Protein AF-0000000086064314 (afdb_homodimer)

Organism: Haemaphysalis longicornis (NCBI:txid44386)

Solvent-accessible surface area (backbone atoms only — not comparable to full-atom values): 18659 Å² total; per-residue (Å²): 133,81,76,72,73,67,79,71,79,64,43,40,85,80,52,61,45,27,68,66,34,50,49,41,43,41,52,55,49,50,55,49,55,66,76,39,80,56,46,22,45,54,35,47,53,48,38,39,70,77,38,59,80,52,45,63,60,35,78,93,49,39,87,56,57,77,87,51,41,84,76,34,53,64,52,42,31,49,22,33,52,53,40,50,53,52,48,49,47,53,74,26,58,88,37,56,68,47,34,41,41,43,41,42,53,54,50,61,72,40,69,84,40,71,89,67,50,75,66,54,54,54,54,49,46,55,27,47,51,50,50,46,39,71,76,36,53,86,71,48,38,74,65,33,50,49,29,45,52,42,52,49,52,43,50,54,40,43,54,69,69,52,68,77,72,78,114,134,81,76,72,72,67,79,71,80,64,45,39,87,80,53,60,45,27,68,66,33,50,48,42,43,43,54,56,49,49,55,50,56,66,74,41,81,55,46,22,44,54,36,48,52,47,37,39,69,77,38,60,79,51,46,65,59,36,78,93,49,38,84,55,57,80,87,52,41,83,73,34,53,64,51,43,32,49,22,33,53,53,40,51,52,53,47,51,47,52,73,28,58,87,36,57,68,47,35,38,43,44,41,42,54,54,49,61,74,40,69,85,39,71,88,66,50,76,66,55,54,54,55,49,45,54,27,46,51,51,50,46,40,71,76,35,53,87,70,47,37,74,66,34,49,49,30,45,51,44,54,48,51,42,51,54,40,44,52,68,68,51,69,76,73,79,113

Radius of gyration: 21.31 Å; Cα contacts (8 Å, |Δi|>4): 335; chains: 2; bounding box: 68×60×52 Å

pLDDT: mean 84.91, std 17.5, range [20.27, 98.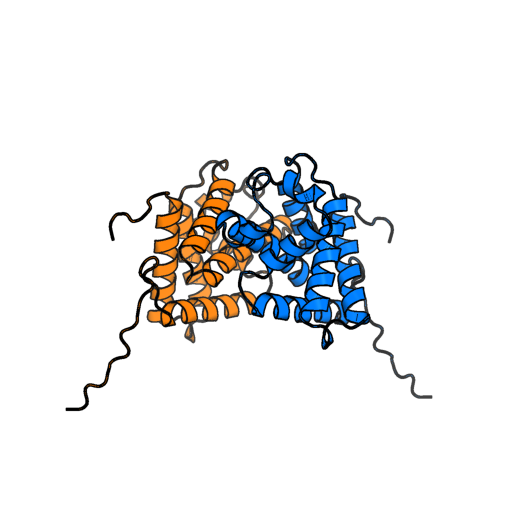12]

Sequence (334 aa):
MGLSLRKKKVSNPVTGLTASDTKLVRDTWRSLCGLHTDYGVLVFQTLFSRHPEFLPMFSRFRDNDVGSLPDDVHFRAHAYAVGNQLTSMVDCADDARLLDALIQKNAKAHTGRPGVAPRHFHDLGSCVIAVLALKFEKMMTPQAVAAWEKLFAVSSFLGNGETQDEFMGLSLRKKKVSNPVTGLTASDTKLVRDTWRSLCGLHTDYGVLVFQTLFSRHPEFLPMFSRFRDNDVGSLPDDVHFRAHAYAVGNQLTSMVDCADDARLLDALIQKNAKAHTGRPGVAPRHFHDLGSCVIAVLALKFEKMMTPQAVAAWEKLFAVSSFLGNGETQDEF

Nearest PDB structures (foldseek):
  1umo-assembly1_A  TM=9.058E-01  e=1.016E-06  Homo sapiens
  2dc3-assembly1_B  TM=8.879E-01  e=8.814E-07  Homo sapiens
  5ziq-assembly3_C  TM=8.721E-01  e=1.519E-05  Ramazzottius varieornatus
  3a5a-assembly1_A  TM=8.278E-01  e=1.063E-04  Tokunagayusurika akamusi
  1y4v-assembly1_D  TM=8.173E-01  e=7.999E-05  Homo sapiens

Foldseek 3Di:
DPPPPPPPQDAQPQLRFGPVLLVLLLVLLVVLPVVDLQSLLQLVLLLCVVPVVVLCLPVVRNPDDNVCLVVDVVSSVVSSVVSVLVVQLSVCVNPLVSNLVSLQVVLVVCVPRPPDDLVSLVSSLVSNLVSSCVVPVPSSDPSNSVSSVSSSVSSSCSNVVNRPPPD/DPPPPPVPQDAQPQLRFGPVLLVLLLVLLVVLPVVDLQSLLQLVLLLCVVPVVVLCLPVVRNPDDNVCLVVDVVSSVVSSVVSVLVVQLSVCVNPLVSNLVSLQVVLVVCVPRPPDDLVSLVSSLVSNLVSSCVVPVPSSDPSNSVSSVSSSVSSSCSNVVNRPPPD

InterPro domains:
  IPR000971 Globin [PF00042] (43-154)
  IPR000971 Globin [PS01033] (16-164)
  IPR009050 Globin-like superfamily [SSF46458] (10-154)
  IPR012292 Globin/Protoglobin [G3DSA:1.10.490.10] (7-158)
  IPR044399 Myoglobin-like, M family globin domain [cd01040] (25-154)

Secondary structure (DSSP, 8-state):
----------B-TTT--BHHHHHHHHHHHHHHHTT-TTHHHHHHHHHHHH-GGGGGG-TTTTTS-GGGGGG-HHHHHHHHHHHHHHHHHHHTTT-HHHHHHHHHHHHHHHTTSTT--HHHHHHHHHHHHHHHHHH-TTT--HHHHHHHHHHHHHHHHHHTT------/----------B-TTT--BHHHHHHHHHHHHHHHTT-TTHHHHHHHHHHHH-GGGGGG-TTTTTS-GGGGGG-HHHHHHHHHHHHHHHHHHHTTT-HHHHHHHHHHHHHHHTTSTT--HHHHHHHHHHHHHHHHHH-TTT--HHHHHHHHHHHHHHHHHHTT------

Structure (mmCIF, N/CA/C/O backbone):
data_AF-0000000086064314-model_v1
#
loop_
_entity.id
_entity.type
_entity.pdbx_description
1 polymer 'Globin domain-containing protein'
#
loop_
_atom_site.group_PDB
_atom_site.id
_atom_site.type_symbol
_atom_site.label_atom_id
_atom_site.label_alt_id
_atom_site.label_comp_id
_atom_site.label_asym_id
_atom_site.label_entity_id
_atom_site.label_seq_id
_atom_site.pdbx_PDB_ins_code
_atom_site.Cartn_x
_atom_site.Cartn_y
_atom_site.Cartn_z
_atom_site.occupancy
_atom_site.B_iso_or_equiv
_atom_site.auth_seq_id
_atom_site.auth_comp_id
_atom_site.auth_asym_id
_atom_site.auth_atom_id
_atom_site.pdbx_PDB_model_num
ATOM 1 N N . MET A 1 1 ? 42 8.836 30.141 1 32.06 1 MET A N 1
ATOM 2 C CA . MET A 1 1 ? 41.156 9.648 29.234 1 32.06 1 MET A CA 1
ATOM 3 C C . MET A 1 1 ? 40.375 8.766 28.281 1 32.06 1 MET A C 1
ATOM 5 O O . MET A 1 1 ? 40.969 8.195 27.344 1 32.06 1 MET A O 1
ATOM 9 N N . GLY A 1 2 ? 39.5 7.891 28.703 1 35.84 2 GLY A N 1
ATOM 10 C CA . GLY A 1 2 ? 38.719 6.891 27.984 1 35.84 2 GLY A CA 1
ATOM 11 C C . GLY A 1 2 ? 37.938 7.465 26.844 1 35.84 2 GLY A C 1
ATOM 12 O O . GLY A 1 2 ? 37.125 8.367 27.031 1 35.84 2 GLY A O 1
ATOM 13 N N . LEU A 1 3 ? 38.562 7.664 25.641 1 36.88 3 LEU A N 1
ATOM 14 C CA . LEU A 1 3 ? 37.906 8.055 24.391 1 36.88 3 LEU A CA 1
ATOM 15 C C . LEU A 1 3 ? 36.594 7.293 24.203 1 36.88 3 LEU A C 1
ATOM 17 O O . LEU A 1 3 ? 36.625 6.094 23.922 1 36.88 3 LEU A O 1
ATOM 21 N N . SER A 1 4 ? 35.656 7.5 25.047 1 38.25 4 SER A N 1
ATOM 22 C CA . SER A 1 4 ? 34.312 6.957 24.797 1 38.25 4 SER A CA 1
ATOM 23 C C . SER A 1 4 ? 33.906 7.125 23.344 1 38.25 4 SER A C 1
ATOM 25 O O . SER A 1 4 ? 33.938 8.242 22.812 1 38.25 4 SER A O 1
ATOM 27 N N . LEU A 1 5 ? 34.438 6.293 22.469 1 38.09 5 LEU A N 1
ATOM 28 C CA . LEU A 1 5 ? 34 6.176 21.078 1 38.09 5 LEU A CA 1
ATOM 29 C C . LEU A 1 5 ? 32.531 6.457 20.938 1 38.09 5 LEU A C 1
ATOM 31 O O . LEU A 1 5 ? 31.688 5.703 21.438 1 38.09 5 LEU A O 1
ATOM 35 N N . ARG A 1 6 ? 32.062 7.574 21.141 1 31.84 6 ARG A N 1
ATOM 36 C CA . ARG A 1 6 ? 30.703 7.934 20.734 1 31.84 6 ARG A CA 1
ATOM 37 C C . ARG A 1 6 ? 30.328 7.254 19.422 1 31.84 6 ARG A C 1
ATOM 39 O O . ARG A 1 6 ? 31.016 7.414 18.422 1 31.84 6 ARG A O 1
ATOM 46 N N . LYS A 1 7 ? 29.906 6.055 19.344 1 39.34 7 LYS A N 1
ATOM 47 C CA . LYS A 1 7 ? 29.281 5.438 18.172 1 39.34 7 LYS A CA 1
ATOM 48 C C . LYS A 1 7 ? 28.641 6.488 17.266 1 39.34 7 LYS A C 1
ATOM 50 O O . LYS A 1 7 ? 27.688 7.168 17.672 1 39.34 7 LYS A O 1
ATOM 55 N N . LYS A 1 8 ? 29.375 7.371 16.656 1 44.88 8 LYS A N 1
ATOM 56 C CA . LYS A 1 8 ? 29 8.367 15.664 1 44.88 8 LYS A CA 1
ATOM 57 C C . LYS A 1 8 ? 27.766 7.93 14.883 1 44.88 8 LYS A C 1
ATOM 59 O O . LYS A 1 8 ? 27.75 6.836 14.312 1 44.88 8 LYS A O 1
ATOM 64 N N . LYS A 1 9 ? 26.531 8.5 15.18 1 58.81 9 LYS A N 1
ATOM 65 C CA . LYS A 1 9 ? 25.25 8.352 14.516 1 58.81 9 LYS A CA 1
ATOM 66 C C . LYS A 1 9 ? 25.391 8.43 13 1 58.81 9 LYS A C 1
ATOM 68 O O . LYS A 1 9 ? 25.625 9.516 12.445 1 58.81 9 LYS A O 1
ATOM 73 N N . VAL A 1 10 ? 25.938 7.395 12.383 1 68.19 10 VAL A N 1
ATOM 74 C CA . VAL A 1 10 ? 26.109 7.367 10.938 1 68.19 10 VAL A CA 1
ATOM 75 C C . VAL A 1 10 ? 24.75 7.52 10.25 1 68.19 10 VAL A C 1
ATOM 77 O O . VAL A 1 10 ? 23.828 6.754 10.516 1 68.19 10 VAL A O 1
ATOM 80 N N . SER A 1 11 ? 24.547 8.781 9.789 1 78.62 11 SER A N 1
ATOM 81 C CA . SER A 1 11 ? 23.328 9.078 9.047 1 78.62 11 SER A CA 1
ATOM 82 C C . SER A 1 11 ? 23.438 8.594 7.602 1 78.62 11 SER A C 1
ATOM 84 O O . SER A 1 11 ? 24.531 8.516 7.043 1 78.62 11 SER A O 1
ATOM 86 N N . ASN A 1 12 ? 22.375 7.988 7.172 1 81.56 12 ASN A N 1
ATOM 87 C CA . ASN A 1 12 ? 22.297 7.688 5.746 1 81.56 12 ASN A CA 1
ATOM 88 C C . ASN A 1 12 ? 22.656 8.906 4.898 1 81.56 12 ASN A C 1
ATOM 90 O O . ASN A 1 12 ? 22.078 9.984 5.082 1 81.56 12 ASN A O 1
ATOM 94 N N . PRO A 1 13 ? 23.594 8.852 4.172 1 77.5 13 PRO A N 1
ATOM 95 C CA . PRO A 1 13 ? 24.094 10.023 3.451 1 77.5 13 PRO A CA 1
ATOM 96 C C . PRO A 1 13 ? 23.047 10.633 2.52 1 77.5 13 PRO A C 1
ATOM 98 O O . PRO A 1 13 ? 23.125 11.82 2.195 1 77.5 13 PRO A O 1
ATOM 101 N N . VAL A 1 14 ? 22.125 9.898 2.131 1 76.75 14 VAL A N 1
ATOM 102 C CA . VAL A 1 14 ? 21.141 10.391 1.174 1 76.75 14 VAL A CA 1
ATOM 103 C C . VAL A 1 14 ? 19.922 10.938 1.919 1 76.75 14 VAL A C 1
ATOM 105 O O . VAL A 1 14 ? 19.516 12.078 1.686 1 76.75 14 VAL A O 1
ATOM 108 N N . THR A 1 15 ? 19.438 10.25 2.922 1 81 15 THR A N 1
ATOM 109 C CA . THR A 1 15 ? 18.203 10.656 3.576 1 81 15 THR A CA 1
ATOM 110 C C . THR A 1 15 ? 18.484 11.492 4.816 1 81 15 THR A C 1
ATOM 112 O O . THR A 1 15 ? 17.609 12.203 5.312 1 81 15 THR A O 1
ATOM 115 N N . GLY A 1 16 ? 19.688 11.367 5.309 1 85.75 16 GLY A N 1
ATOM 116 C CA . GLY A 1 16 ? 20.047 12.047 6.547 1 85.75 16 GLY A CA 1
ATOM 117 C C . GLY A 1 16 ? 19.453 11.383 7.773 1 85.75 16 GLY A C 1
ATOM 118 O O . GLY A 1 16 ? 19.688 11.828 8.898 1 85.75 16 GLY A O 1
ATOM 119 N N . LEU A 1 17 ? 18.719 10.312 7.578 1 92.44 17 LEU A N 1
ATOM 120 C CA . LEU A 1 17 ? 18.125 9.586 8.695 1 92.44 17 LEU A CA 1
ATOM 121 C C . LEU A 1 17 ? 19.141 8.625 9.312 1 92.44 17 LEU A C 1
ATOM 123 O O . LEU A 1 17 ? 19.875 7.949 8.594 1 92.44 17 LEU A O 1
ATOM 127 N N . THR A 1 18 ? 19.188 8.641 10.656 1 93.94 18 THR A N 1
ATOM 128 C CA . THR A 1 18 ? 19.984 7.66 11.375 1 93.94 18 THR A CA 1
ATOM 129 C C . THR A 1 18 ? 19.188 6.375 11.602 1 93.94 18 THR A C 1
ATOM 131 O O . THR A 1 18 ? 17.984 6.344 11.375 1 93.94 18 THR A O 1
ATOM 134 N N . ALA A 1 19 ? 19.938 5.355 11.977 1 94.31 19 ALA A N 1
ATOM 135 C CA . ALA A 1 19 ? 19.266 4.113 12.344 1 94.31 19 ALA A CA 1
ATOM 136 C C . ALA A 1 19 ? 18.25 4.348 13.453 1 94.31 19 ALA A C 1
ATOM 138 O O . ALA A 1 19 ? 17.172 3.736 13.461 1 94.31 19 ALA A O 1
ATOM 139 N N . SER A 1 20 ? 18.641 5.18 14.352 1 95.75 20 SER A N 1
ATOM 140 C CA . SER A 1 20 ? 17.734 5.523 15.445 1 95.75 20 SER A CA 1
ATOM 141 C C . SER A 1 20 ? 16.5 6.254 14.93 1 95.75 20 SER A C 1
ATOM 143 O O . SER A 1 20 ? 15.375 5.984 15.375 1 95.75 20 SER A O 1
ATOM 145 N N . ASP A 1 21 ? 16.656 7.207 14 1 96.44 21 ASP A N 1
ATOM 146 C CA . ASP A 1 21 ? 15.531 7.898 13.375 1 96.44 21 ASP A CA 1
ATOM 147 C C . ASP A 1 21 ? 14.562 6.902 12.742 1 96.44 21 ASP A C 1
ATOM 149 O O . ASP A 1 21 ? 13.352 6.969 12.992 1 96.44 21 ASP A O 1
ATOM 153 N N . THR A 1 22 ? 15.164 6.023 12.008 1 96.06 22 THR A N 1
ATOM 154 C CA . THR A 1 22 ? 14.359 5.043 11.281 1 96.06 22 THR A CA 1
ATOM 155 C C . THR A 1 22 ? 13.594 4.152 12.258 1 96.06 22 THR A C 1
ATOM 157 O O . THR A 1 22 ? 12.422 3.844 12.023 1 96.06 22 THR A O 1
ATOM 160 N N . LYS A 1 23 ? 14.211 3.777 13.258 1 97 23 LYS A N 1
ATOM 161 C CA . LYS A 1 23 ? 13.547 2.955 14.266 1 97 23 LYS A CA 1
ATOM 162 C C . LYS A 1 23 ? 12.375 3.699 14.898 1 97 23 LYS A C 1
ATOM 164 O O . LYS A 1 23 ? 11.305 3.119 15.109 1 97 23 LYS A O 1
ATOM 169 N N . LEU A 1 24 ? 12.562 4.953 15.258 1 97.69 24 LEU A N 1
ATOM 170 C CA . LEU A 1 24 ? 11.516 5.758 15.875 1 97.69 24 LEU A CA 1
ATOM 171 C C . LEU A 1 24 ? 10.32 5.898 14.945 1 97.69 24 LEU A C 1
ATOM 173 O O . LEU A 1 24 ? 9.172 5.742 15.375 1 97.69 24 LEU A O 1
ATOM 177 N N . VAL A 1 25 ? 10.57 6.176 13.688 1 97.88 25 VAL A N 1
ATOM 178 C CA . VAL A 1 25 ? 9.516 6.34 12.695 1 97.88 25 VAL A CA 1
ATOM 179 C C . VAL A 1 25 ? 8.758 5.023 12.523 1 97.88 25 VAL A C 1
ATOM 181 O O . VAL A 1 25 ? 7.527 5 12.539 1 97.88 25 VAL A O 1
ATOM 184 N N . ARG A 1 26 ? 9.477 3.916 12.461 1 96.75 26 ARG A N 1
ATOM 185 C CA . ARG A 1 26 ? 8.867 2.607 12.25 1 96.75 26 ARG A CA 1
ATOM 186 C C . ARG A 1 26 ? 8.039 2.191 13.461 1 96.75 26 ARG A C 1
ATOM 188 O O . ARG A 1 26 ? 6.906 1.72 13.32 1 96.75 26 ARG A O 1
ATOM 195 N N . ASP A 1 27 ? 8.562 2.416 14.633 1 97.12 27 ASP A N 1
ATOM 196 C CA . ASP A 1 27 ? 7.863 2.014 15.852 1 97.12 27 ASP A CA 1
ATOM 197 C C . ASP A 1 27 ? 6.574 2.812 16.031 1 97.12 27 ASP A C 1
ATOM 199 O O . ASP A 1 27 ? 5.527 2.246 16.359 1 97.12 27 ASP A O 1
ATOM 203 N N . THR A 1 28 ? 6.648 4.078 15.812 1 97.69 28 THR A N 1
ATOM 204 C CA . THR A 1 28 ? 5.477 4.922 16.016 1 97.69 28 THR A CA 1
ATOM 205 C C . THR A 1 28 ? 4.422 4.656 14.938 1 97.69 28 THR A C 1
ATOM 207 O O . THR A 1 28 ? 3.229 4.594 15.234 1 97.69 28 THR A O 1
ATOM 210 N N . TRP A 1 29 ? 4.867 4.418 13.719 1 97.06 29 TRP A N 1
ATOM 211 C CA . TRP A 1 29 ? 3.93 4.133 12.633 1 97.06 29 TRP A CA 1
ATOM 212 C C . TRP A 1 29 ? 3.238 2.793 12.852 1 97.06 29 TRP A C 1
ATOM 214 O O . TRP A 1 29 ? 2.02 2.684 12.695 1 97.06 29 TRP A O 1
ATOM 224 N N . ARG A 1 30 ? 4.023 1.819 13.234 1 94.25 30 ARG A N 1
ATOM 225 C CA . ARG A 1 30 ? 3.467 0.494 13.477 1 94.25 30 ARG A CA 1
ATOM 226 C C . ARG A 1 30 ? 2.43 0.534 14.594 1 94.25 30 ARG A C 1
ATOM 228 O O . ARG A 1 30 ? 1.426 -0.179 14.547 1 94.25 30 ARG A O 1
ATOM 235 N N . SER A 1 31 ? 2.689 1.304 15.586 1 95.62 31 SER A N 1
ATOM 236 C CA . SER A 1 31 ? 1.729 1.453 16.672 1 95.62 31 SER A CA 1
ATOM 237 C C . SER A 1 31 ? 0.408 2.025 16.172 1 95.62 31 SER A C 1
ATOM 239 O O . SER A 1 31 ? -0.665 1.556 16.562 1 95.62 31 SER A O 1
ATOM 241 N N . LEU A 1 32 ? 0.509 3.012 15.297 1 95.56 32 LEU A N 1
ATOM 242 C CA . LEU A 1 32 ? -0.702 3.596 14.727 1 95.56 32 LEU A CA 1
ATOM 243 C C . LEU A 1 32 ? -1.438 2.582 13.859 1 95.56 32 LEU A C 1
ATOM 245 O O . LEU A 1 32 ? -2.66 2.441 13.961 1 95.56 32 LEU A O 1
ATOM 249 N N . CYS A 1 33 ? -0.724 1.812 13.031 1 91.56 33 CYS A N 1
ATOM 250 C CA . CYS A 1 33 ? -1.318 0.816 12.148 1 91.56 33 CYS A CA 1
ATOM 251 C C . CYS A 1 33 ? -1.972 -0.303 12.953 1 91.56 33 CYS A C 1
ATOM 253 O O . CYS A 1 33 ? -2.916 -0.941 12.484 1 91.56 33 CYS A O 1
ATOM 255 N N . GLY A 1 34 ? -1.438 -0.516 14.125 1 87.69 34 GLY A N 1
ATOM 256 C CA . GLY A 1 34 ? -1.959 -1.57 14.977 1 87.69 34 GLY A CA 1
ATOM 257 C C . GLY A 1 34 ? -3.332 -1.257 15.539 1 87.69 34 GLY A C 1
ATOM 258 O O . GLY A 1 34 ? -4.027 -2.15 16.031 1 87.69 34 GLY A O 1
ATOM 259 N N . LEU A 1 35 ? -3.803 -0.027 15.586 1 80.81 35 LEU A N 1
ATOM 260 C CA . LEU A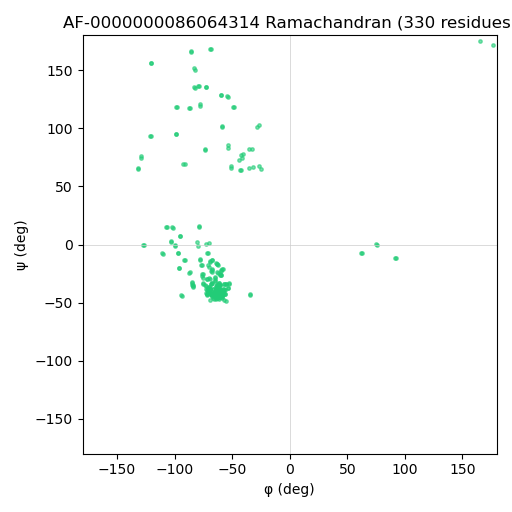 1 35 ? -5.102 0.356 16.141 1 80.81 35 LEU A CA 1
ATOM 261 C C . LEU A 1 35 ? -6.234 -0.162 15.25 1 80.81 35 LEU A C 1
ATOM 263 O O . LEU A 1 35 ? -7.297 -0.535 15.758 1 80.81 35 LEU A O 1
ATOM 267 N N . HIS A 1 36 ? -6.133 -0.154 13.891 1 75.12 36 HIS A N 1
ATOM 268 C CA . HIS A 1 36 ? -7.105 -0.692 12.945 1 75.12 36 HIS A CA 1
ATOM 269 C C . HIS A 1 36 ? -6.832 -0.195 11.531 1 75.12 36 HIS A C 1
ATOM 271 O O . HIS A 1 36 ? -5.988 0.68 11.328 1 75.12 36 HIS A O 1
ATOM 277 N N . THR A 1 37 ? -7.613 -0.735 10.664 1 79.06 37 THR A N 1
ATOM 278 C CA . THR A 1 37 ? -7.469 -0.403 9.258 1 79.06 37 THR A CA 1
ATOM 279 C C . THR A 1 37 ? -7.969 1.012 8.977 1 79.06 37 THR A C 1
ATOM 281 O O . THR A 1 37 ? -7.73 1.562 7.902 1 79.06 37 THR A O 1
ATOM 284 N N . ASP A 1 38 ? -8.43 1.69 10.07 1 86.94 38 ASP A N 1
ATOM 285 C CA . ASP A 1 38 ? -9 3.012 9.836 1 86.94 38 ASP A CA 1
ATOM 286 C C . ASP A 1 38 ? -8.008 4.113 10.195 1 86.94 38 ASP A C 1
ATOM 288 O O . ASP A 1 38 ? -8.383 5.281 10.312 1 86.94 38 ASP A O 1
ATOM 292 N N . TYR A 1 39 ? -6.723 3.734 10.367 1 91.69 39 TYR A N 1
ATOM 293 C CA . TYR A 1 39 ? -5.723 4.742 10.695 1 91.69 39 TYR A CA 1
ATOM 294 C C . TYR A 1 39 ? -5.609 5.781 9.586 1 91.69 39 TYR A C 1
ATOM 296 O O . TYR A 1 39 ? -5.359 6.961 9.852 1 91.69 39 TYR A O 1
ATOM 304 N N . GLY A 1 40 ? -5.801 5.387 8.344 1 94.06 40 GLY A N 1
ATOM 305 C CA . GLY A 1 40 ? -5.82 6.328 7.234 1 94.06 40 GLY A CA 1
ATOM 306 C C . GLY A 1 40 ? -6.945 7.344 7.332 1 94.06 40 GLY A C 1
ATOM 307 O O . GLY A 1 40 ? -6.762 8.516 6.996 1 94.06 40 GLY A O 1
ATOM 308 N N . VAL A 1 41 ? -8.07 6.871 7.848 1 94.44 41 VAL A N 1
ATOM 309 C CA . VAL A 1 41 ? -9.234 7.734 8.023 1 94.44 41 VAL A CA 1
ATOM 310 C C . VAL A 1 41 ? -8.906 8.836 9.031 1 94.44 41 VAL A C 1
ATOM 312 O O . VAL A 1 41 ? -9.242 10 8.82 1 94.44 41 VAL A O 1
ATOM 315 N N . LEU A 1 42 ? -8.219 8.477 10.086 1 94.31 42 LEU A N 1
ATOM 316 C CA . LEU A 1 42 ? -7.832 9.445 11.102 1 94.31 42 LEU A CA 1
ATOM 317 C C . LEU A 1 42 ? -6.934 10.523 10.508 1 94.31 42 LEU A C 1
ATOM 319 O O . LEU A 1 42 ? -7.094 11.711 10.805 1 94.31 42 LEU A O 1
ATOM 323 N N . VAL A 1 43 ? -6.02 10.133 9.68 1 95.88 43 VAL A N 1
ATOM 324 C CA . VAL A 1 43 ? -5.102 11.07 9.039 1 95.88 43 VAL A CA 1
ATOM 325 C C . VAL A 1 43 ? -5.887 12.031 8.148 1 95.88 43 VAL A C 1
ATOM 327 O O . VAL A 1 43 ? -5.695 13.25 8.219 1 95.88 43 VAL A O 1
ATOM 330 N N . PHE A 1 44 ? -6.816 11.516 7.41 1 95.5 44 PHE A N 1
ATOM 331 C CA . PHE A 1 44 ? -7.574 12.359 6.492 1 95.5 44 PHE A CA 1
ATOM 332 C C . PHE A 1 44 ? -8.531 13.266 7.254 1 95.5 44 PHE A C 1
ATOM 334 O O . PHE A 1 44 ? -8.766 14.406 6.855 1 95.5 44 PHE A O 1
ATOM 341 N N . GLN A 1 45 ? -9.109 12.703 8.281 1 94.69 45 GLN A N 1
ATOM 342 C CA . GLN A 1 45 ? -9.969 13.555 9.094 1 94.69 45 GLN A CA 1
ATOM 343 C C . GLN A 1 45 ? -9.188 14.742 9.656 1 94.69 45 GLN A C 1
ATOM 345 O O . GLN A 1 45 ? -9.68 15.867 9.664 1 94.69 45 GLN A O 1
ATOM 350 N N . THR A 1 46 ? -8.008 14.523 10.156 1 95.88 46 THR A N 1
ATOM 351 C CA . THR A 1 46 ? -7.145 15.594 10.641 1 95.88 46 THR A CA 1
ATOM 352 C C . THR A 1 46 ? -6.781 16.547 9.508 1 95.88 46 THR A C 1
ATOM 354 O O . THR A 1 46 ? -6.812 17.766 9.688 1 95.88 46 THR A O 1
ATOM 357 N N . LEU A 1 47 ? -6.512 16.016 8.289 1 95.94 47 LEU A N 1
ATOM 358 C CA . LEU A 1 47 ? -6.156 16.828 7.129 1 95.94 47 LEU A CA 1
ATOM 359 C C . LEU A 1 47 ? -7.301 17.766 6.746 1 95.94 47 LEU A C 1
ATOM 361 O O . LEU A 1 47 ? -7.094 18.969 6.586 1 95.94 47 LEU A O 1
ATOM 365 N N . PHE A 1 48 ? -8.523 17.25 6.719 1 95.56 48 PHE A N 1
ATOM 366 C CA . PHE A 1 48 ? -9.664 18.031 6.273 1 95.56 48 PHE A CA 1
ATOM 367 C C . PHE A 1 48 ? -10.086 19.031 7.355 1 95.56 48 PHE A C 1
ATOM 369 O O . PHE A 1 48 ? -10.648 20.078 7.051 1 95.56 48 PHE A O 1
ATOM 376 N N . SER A 1 49 ? -9.828 18.672 8.578 1 95 49 SER A N 1
ATOM 377 C CA . SER A 1 49 ? -10.109 19.609 9.664 1 95 49 SER A CA 1
ATOM 378 C C . SER A 1 49 ? -9.141 20.797 9.641 1 95 49 SER A C 1
ATOM 380 O O . SER A 1 49 ? -9.562 21.938 9.789 1 95 49 SER A O 1
ATOM 382 N N . ARG A 1 50 ? -7.914 20.578 9.406 1 95.19 50 ARG A N 1
ATOM 383 C CA . ARG A 1 50 ? -6.883 21.609 9.422 1 95.19 50 ARG A CA 1
ATOM 384 C C . ARG A 1 50 ? -6.824 22.344 8.086 1 95.19 50 ARG A C 1
ATOM 386 O O . ARG A 1 50 ? -6.48 23.531 8.039 1 95.19 50 ARG A O 1
ATOM 393 N N . HIS A 1 51 ? -7.078 21.594 7.035 1 94.25 51 HIS A N 1
ATOM 394 C CA . HIS A 1 51 ? -7 22.109 5.676 1 94.25 51 HIS A CA 1
ATOM 395 C C . HIS A 1 51 ? -8.266 21.797 4.891 1 94.25 51 HIS A C 1
ATOM 397 O O . HIS A 1 51 ? -8.242 20.984 3.959 1 94.25 51 HIS A O 1
ATOM 403 N N . PRO A 1 52 ? -9.367 22.531 5.195 1 93.88 52 PRO A N 1
ATOM 404 C CA . PRO A 1 52 ? -10.656 22.219 4.562 1 93.88 52 PRO A CA 1
ATOM 405 C C . PRO A 1 52 ? -10.617 22.406 3.045 1 93.88 52 PRO A C 1
ATOM 407 O O . PRO A 1 52 ? -11.469 21.859 2.336 1 93.88 52 PRO A O 1
ATOM 410 N N . GLU A 1 53 ? -9.602 23.125 2.531 1 91.31 53 GLU A N 1
ATOM 411 C CA . GLU A 1 53 ? -9.477 23.375 1.096 1 91.31 53 GLU A CA 1
ATOM 412 C C . GLU A 1 53 ? -9.078 22.094 0.352 1 91.31 53 GLU A C 1
ATOM 414 O O . GLU A 1 53 ? -9.164 22.031 -0.877 1 91.31 53 GLU A O 1
ATOM 419 N N . PHE A 1 54 ? -8.742 20.969 1.095 1 91.44 54 PHE A N 1
ATOM 420 C CA . PHE A 1 54 ? -8.289 19.734 0.456 1 91.44 54 PHE A CA 1
ATOM 421 C C . PHE A 1 54 ? -9.469 18.891 0.003 1 91.44 54 PHE A C 1
ATOM 423 O O . PHE A 1 54 ? -9.398 18.219 -1.031 1 91.44 54 PHE A O 1
ATOM 430 N N . LEU A 1 55 ? -10.531 18.891 0.757 1 91.44 55 LEU A N 1
ATOM 431 C CA . LEU A 1 55 ? -11.633 17.984 0.475 1 91.44 55 LEU A CA 1
ATOM 432 C C . LEU A 1 55 ? -12.172 18.203 -0.935 1 91.44 55 LEU A C 1
ATOM 434 O O . LEU A 1 55 ? -12.383 17.234 -1.679 1 91.44 55 LEU A O 1
ATOM 438 N N . PRO A 1 56 ? -12.312 19.453 -1.446 1 90.12 56 PRO A N 1
ATOM 439 C CA . PRO A 1 56 ? -12.828 19.688 -2.797 1 90.12 56 PRO A CA 1
ATOM 440 C C . PRO A 1 56 ? -11.922 19.109 -3.881 1 90.12 56 PRO A C 1
ATOM 442 O O . PRO A 1 56 ? -12.359 18.922 -5.023 1 90.12 56 PRO A O 1
ATOM 445 N N . MET A 1 57 ? -10.664 18.797 -3.525 1 87.69 57 MET A N 1
ATOM 446 C CA . MET A 1 57 ? -9.727 18.25 -4.504 1 87.69 57 MET A CA 1
ATOM 447 C C . MET A 1 57 ? -10 16.766 -4.762 1 87.69 57 MET A C 1
ATOM 449 O O . MET A 1 57 ? -9.5 16.203 -5.73 1 87.69 57 MET A O 1
ATOM 453 N N . PHE A 1 58 ? -10.828 16.203 -3.889 1 89.88 58 PHE A N 1
ATOM 454 C CA . PHE A 1 58 ? -11.188 14.797 -4.043 1 89.88 58 PHE A CA 1
ATOM 455 C C . PHE A 1 58 ? -12.547 14.656 -4.715 1 89.88 58 PHE A C 1
ATOM 457 O O . PHE A 1 58 ? -13.578 14.625 -4.043 1 89.88 58 PHE A O 1
ATOM 464 N N . SER A 1 59 ? -12.508 14.477 -5.988 1 87.06 59 SER A N 1
ATOM 465 C CA . SER A 1 59 ? -13.711 14.547 -6.805 1 87.06 59 SER A CA 1
ATOM 466 C C . SER A 1 59 ? -14.781 13.578 -6.297 1 87.06 59 SER A C 1
ATOM 468 O O . SER A 1 59 ? -15.969 13.898 -6.32 1 87.06 59 SER A O 1
ATOM 470 N N . ARG A 1 60 ? -14.375 12.453 -5.781 1 87.56 60 ARG A N 1
ATOM 471 C CA . ARG A 1 60 ? -15.328 11.43 -5.359 1 87.56 60 ARG A CA 1
ATOM 472 C C . ARG A 1 60 ? -15.977 11.805 -4.031 1 87.56 60 ARG A C 1
ATOM 474 O O . ARG A 1 60 ? -17.047 11.297 -3.695 1 87.56 60 ARG A O 1
ATOM 481 N N . PHE A 1 61 ? -15.312 12.734 -3.383 1 90.56 61 PHE A N 1
ATOM 482 C CA . PHE A 1 61 ? -15.758 12.93 -2.01 1 90.56 61 PHE A CA 1
ATOM 483 C C . PHE A 1 61 ? -16.078 14.398 -1.748 1 90.56 61 PHE A C 1
ATOM 485 O O . PHE A 1 61 ? -16.562 14.75 -0.673 1 90.56 61 PHE A O 1
ATOM 492 N N . ARG A 1 62 ? -15.93 15.25 -2.686 1 89.12 62 ARG A N 1
ATOM 493 C CA . ARG A 1 62 ? -15.953 16.703 -2.51 1 89.12 62 ARG A CA 1
ATOM 494 C C . ARG A 1 62 ? -17.312 17.172 -1.993 1 89.12 62 ARG A C 1
ATOM 496 O O . ARG A 1 62 ? -17.406 18.188 -1.308 1 89.12 62 ARG A O 1
ATOM 503 N N . ASP A 1 63 ? -18.344 16.422 -2.236 1 90.5 63 ASP A N 1
ATOM 504 C CA . ASP A 1 63 ? -19.688 16.875 -1.882 1 90.5 63 ASP A CA 1
ATOM 505 C C . ASP A 1 63 ? -20.141 16.25 -0.569 1 90.5 63 ASP A C 1
ATOM 507 O O . ASP A 1 63 ? -21.25 16.516 -0.105 1 90.5 63 ASP A O 1
ATOM 511 N N . ASN A 1 64 ? -19.344 15.445 -0.011 1 89.56 64 ASN A N 1
ATOM 512 C CA . ASN A 1 64 ? -19.656 14.797 1.257 1 89.56 64 ASN A CA 1
ATOM 513 C C . ASN A 1 64 ? -19.344 15.703 2.443 1 89.56 64 ASN A C 1
ATOM 515 O O . ASN A 1 64 ? -18.484 16.578 2.355 1 89.56 64 ASN A O 1
ATOM 519 N N . ASP A 1 65 ? -20.125 15.5 3.529 1 91.38 65 ASP A N 1
ATOM 520 C CA . ASP A 1 65 ? -19.734 16.078 4.812 1 91.38 65 ASP A CA 1
ATOM 521 C C . ASP A 1 65 ? -18.531 15.328 5.406 1 91.38 65 ASP A C 1
ATOM 523 O O . ASP A 1 65 ? -18.484 14.102 5.379 1 91.38 65 ASP A O 1
ATOM 527 N N . VAL A 1 66 ? -17.594 16.109 5.895 1 89.88 66 VAL A N 1
ATOM 528 C CA . VAL A 1 66 ? -16.391 15.516 6.469 1 89.88 66 VAL A CA 1
ATOM 529 C C . VAL A 1 66 ? -16.766 14.492 7.535 1 89.88 66 VAL A C 1
ATOM 531 O O . VAL A 1 66 ? -16.156 13.422 7.625 1 89.88 66 VAL A O 1
ATOM 534 N N . GLY A 1 67 ? -17.781 14.742 8.305 1 92.19 67 GLY A N 1
ATOM 535 C CA . GLY A 1 67 ? -18.203 13.883 9.391 1 92.19 67 GLY A CA 1
ATOM 536 C C . GLY A 1 67 ? -18.75 12.539 8.922 1 92.19 67 GLY A C 1
ATOM 537 O O . GLY A 1 67 ? -18.75 11.57 9.68 1 92.19 67 GLY A O 1
ATOM 538 N N . SER A 1 68 ? -19.172 12.453 7.688 1 93.69 68 SER A N 1
ATOM 539 C CA . SER A 1 68 ? -19.781 11.234 7.168 1 93.69 68 SER A CA 1
ATOM 540 C C . SER A 1 68 ? -18.766 10.391 6.406 1 93.69 68 SER A C 1
ATOM 542 O O . SER A 1 68 ? -19.047 9.242 6.059 1 93.69 68 SER A O 1
ATOM 544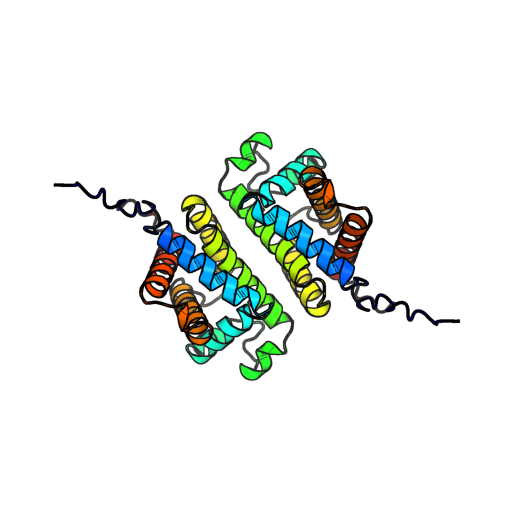 N N . LEU A 1 69 ? -17.609 10.914 6.215 1 93.25 69 LEU A N 1
ATOM 545 C CA . LEU A 1 69 ? -16.609 10.281 5.355 1 93.25 69 LEU A CA 1
ATOM 546 C C . LEU A 1 69 ? -16.234 8.906 5.883 1 93.25 69 LEU A C 1
ATOM 548 O O . LEU A 1 69 ? -16.125 7.949 5.113 1 93.25 69 LEU A O 1
ATOM 552 N N . PRO A 1 70 ? -16.203 8.734 7.219 1 93 70 PRO A N 1
ATOM 553 C CA . PRO A 1 70 ? -15.828 7.414 7.723 1 93 70 PRO A CA 1
ATOM 554 C C . PRO A 1 70 ? -16.875 6.348 7.406 1 93 70 PRO A C 1
ATOM 556 O O . PRO A 1 70 ? -16.594 5.148 7.496 1 93 70 PRO A O 1
ATOM 559 N N . ASP A 1 71 ? -18.031 6.754 6.996 1 93.44 71 ASP A N 1
ATOM 560 C CA . ASP A 1 71 ? -19.109 5.809 6.688 1 93.44 71 ASP A CA 1
ATOM 561 C C . ASP A 1 71 ? -19.078 5.422 5.211 1 93.44 71 ASP A C 1
ATOM 563 O O . ASP A 1 71 ? -19.781 4.488 4.797 1 93.44 71 ASP A O 1
ATOM 567 N N . ASP A 1 72 ? -18.359 6.125 4.453 1 93.5 72 ASP A N 1
ATOM 568 C CA . ASP A 1 72 ? -18.219 5.852 3.025 1 93.5 72 ASP A CA 1
ATOM 569 C C . ASP A 1 72 ? -17.109 4.844 2.762 1 93.5 72 ASP A C 1
ATOM 571 O O . ASP A 1 72 ? -15.938 5.129 3.01 1 93.5 72 ASP A O 1
ATOM 575 N N . VAL A 1 73 ? -17.469 3.705 2.209 1 93.38 73 VAL A N 1
ATOM 576 C CA . VAL A 1 73 ? -16.516 2.605 2.047 1 93.38 73 VAL A CA 1
ATOM 577 C C . VAL A 1 73 ? -15.445 2.99 1.025 1 93.38 73 VAL A C 1
ATOM 579 O O . VAL A 1 73 ? -14.297 2.568 1.138 1 93.38 73 VAL A O 1
ATOM 582 N N . HIS A 1 74 ? -15.812 3.773 0.043 1 92.5 74 HIS A N 1
ATOM 583 C CA . HIS A 1 74 ? -14.836 4.199 -0.952 1 92.5 74 HIS A CA 1
ATOM 584 C C . HIS A 1 74 ? -13.828 5.176 -0.353 1 92.5 74 HIS A C 1
ATOM 586 O O . HIS A 1 74 ? -12.648 5.145 -0.703 1 92.5 74 HIS A O 1
ATOM 592 N N . PHE A 1 75 ? -14.305 6.027 0.543 1 94.19 75 PHE A N 1
ATOM 593 C CA . PHE A 1 75 ? -13.383 6.898 1.267 1 94.19 75 PHE A CA 1
ATOM 594 C C . PHE A 1 75 ? -12.453 6.082 2.156 1 94.19 75 PHE A C 1
ATOM 596 O O . PHE A 1 75 ? -11.242 6.32 2.18 1 94.19 75 PHE A O 1
ATOM 603 N N . ARG A 1 76 ? -13 5.094 2.826 1 94.38 76 ARG A N 1
ATOM 604 C CA . ARG A 1 76 ? -12.188 4.238 3.684 1 94.38 76 ARG A CA 1
ATOM 605 C C . ARG A 1 76 ? -11.117 3.506 2.875 1 94.38 76 ARG A C 1
ATOM 607 O O . ARG A 1 76 ? -9.977 3.381 3.316 1 94.38 76 ARG A O 1
ATOM 614 N N . ALA A 1 77 ? -11.516 3.031 1.693 1 93.31 77 ALA A N 1
ATOM 615 C CA . ALA A 1 77 ? -10.562 2.346 0.823 1 93.31 77 ALA A CA 1
ATOM 616 C C . ALA A 1 77 ? -9.438 3.285 0.394 1 93.31 77 ALA A C 1
ATOM 618 O O . ALA A 1 77 ? -8.273 2.895 0.379 1 93.31 77 ALA A O 1
ATOM 619 N N . HIS A 1 78 ? -9.805 4.527 0.043 1 93.12 78 HIS A N 1
ATOM 620 C CA . HIS A 1 78 ? -8.797 5.504 -0.344 1 93.12 78 HIS A CA 1
ATOM 621 C C . HIS A 1 78 ? -7.879 5.844 0.828 1 93.12 78 HIS A C 1
ATOM 623 O O . HIS A 1 78 ? -6.66 5.918 0.667 1 93.12 78 HIS A O 1
ATOM 629 N N . ALA A 1 79 ? -8.469 6.039 1.979 1 94.62 79 ALA A N 1
ATOM 630 C CA . ALA A 1 79 ? -7.688 6.34 3.176 1 94.62 79 ALA A CA 1
ATOM 631 C C . ALA A 1 79 ? -6.715 5.207 3.496 1 94.62 79 ALA A C 1
ATOM 633 O O . ALA A 1 79 ? -5.559 5.453 3.838 1 94.62 79 ALA A O 1
ATOM 634 N N . TYR A 1 80 ? -7.152 4.016 3.33 1 94.19 80 TYR A N 1
ATOM 635 C CA . TYR A 1 80 ? -6.289 2.861 3.562 1 94.19 80 TYR A CA 1
ATOM 636 C C . TYR A 1 80 ? -5.156 2.814 2.545 1 94.19 80 TYR A C 1
ATOM 638 O O . TYR A 1 80 ? -4.008 2.533 2.898 1 94.19 80 TYR A O 1
ATOM 646 N N . ALA A 1 81 ? -5.465 3.098 1.287 1 92.69 81 ALA A N 1
ATOM 647 C CA . ALA A 1 81 ? -4.445 3.098 0.239 1 92.69 81 ALA A CA 1
ATOM 648 C C . ALA A 1 81 ? -3.371 4.145 0.521 1 92.69 81 ALA A C 1
ATOM 650 O O . ALA A 1 81 ? -2.18 3.881 0.341 1 92.69 81 ALA A O 1
ATOM 651 N N . VAL A 1 82 ? -3.787 5.316 0.922 1 92.88 82 VAL A N 1
ATOM 652 C CA . VAL A 1 82 ? -2.826 6.355 1.281 1 92.88 82 VAL A CA 1
ATOM 653 C C . VAL A 1 82 ? -2.006 5.906 2.488 1 92.88 82 VAL A C 1
ATOM 655 O O . VAL A 1 82 ? -0.791 6.117 2.533 1 92.88 82 VAL A O 1
ATOM 658 N N . GLY A 1 83 ? -2.666 5.27 3.461 1 94.5 83 GLY A N 1
ATOM 659 C CA . GLY A 1 83 ? -1.951 4.68 4.582 1 94.5 83 GLY A CA 1
ATOM 660 C C . GLY A 1 83 ? -0.886 3.688 4.16 1 94.5 83 GLY A C 1
ATOM 661 O O . GLY A 1 83 ? 0.21 3.666 4.723 1 94.5 83 GLY A O 1
ATOM 662 N N . ASN A 1 84 ? -1.205 2.883 3.229 1 93.62 84 ASN A N 1
ATOM 663 C CA . ASN A 1 84 ? -0.243 1.915 2.709 1 93.62 84 ASN A CA 1
ATOM 664 C C . ASN A 1 84 ? 0.942 2.607 2.041 1 93.62 84 ASN A C 1
ATOM 666 O O . ASN A 1 84 ? 2.076 2.131 2.133 1 93.62 84 ASN A O 1
ATOM 670 N N . GLN A 1 85 ? 0.668 3.697 1.336 1 93.06 85 GLN A N 1
ATOM 671 C CA . GLN A 1 85 ? 1.77 4.453 0.748 1 93.06 85 GLN A CA 1
ATOM 672 C C . GLN A 1 85 ? 2.67 5.043 1.828 1 93.06 85 GLN A C 1
ATOM 674 O O . GLN A 1 85 ? 3.895 5.059 1.684 1 93.06 85 GLN A O 1
ATOM 679 N N . LEU A 1 86 ? 2.084 5.512 2.879 1 95.06 86 LEU A N 1
ATOM 680 C CA . LEU A 1 86 ? 2.857 6.016 4.008 1 95.06 86 LEU A CA 1
ATOM 681 C C . LEU A 1 86 ? 3.666 4.895 4.652 1 95.06 86 LEU A C 1
ATOM 683 O O . LEU A 1 86 ? 4.816 5.102 5.047 1 95.06 86 LEU A O 1
ATOM 687 N N . THR A 1 87 ? 3.08 3.738 4.719 1 94.44 87 THR A N 1
ATOM 688 C CA . THR A 1 87 ? 3.789 2.57 5.23 1 94.44 87 THR A CA 1
ATOM 689 C C . THR A 1 87 ? 5.012 2.262 4.375 1 94.44 87 THR A C 1
ATOM 691 O O . THR A 1 87 ? 6.082 1.951 4.902 1 94.44 87 THR A O 1
ATOM 694 N N . SER A 1 88 ? 4.855 2.371 3.092 1 93.06 88 SER A N 1
ATOM 695 C CA . SER A 1 88 ? 5.984 2.117 2.199 1 93.06 88 SER A CA 1
ATOM 696 C C . SER A 1 88 ? 7.121 3.102 2.451 1 93.06 88 SER A C 1
ATOM 698 O O . SER A 1 88 ? 8.297 2.721 2.441 1 93.06 88 SER A O 1
ATOM 700 N N . MET A 1 89 ? 6.781 4.363 2.678 1 92.88 89 MET A N 1
ATOM 701 C CA . MET A 1 89 ? 7.785 5.383 2.973 1 92.88 89 MET A CA 1
ATOM 702 C C . MET A 1 89 ? 8.539 5.047 4.258 1 92.88 89 MET A C 1
ATOM 704 O O . MET A 1 89 ? 9.766 5.16 4.312 1 92.88 89 MET A O 1
ATOM 708 N N . VAL A 1 90 ? 7.805 4.645 5.191 1 95.25 90 VAL A N 1
ATOM 709 C CA . VAL A 1 90 ? 8.375 4.305 6.488 1 95.25 90 VAL A CA 1
ATOM 710 C C . VAL A 1 90 ? 9.273 3.074 6.355 1 95.25 90 VAL A C 1
ATOM 712 O O . VAL A 1 90 ? 10.406 3.072 6.828 1 95.25 90 VAL A O 1
ATOM 715 N N . ASP A 1 91 ? 8.789 2.053 5.668 1 93.56 91 ASP A N 1
ATOM 716 C CA . ASP A 1 91 ? 9.508 0.789 5.523 1 93.56 91 ASP A CA 1
ATOM 717 C C . ASP A 1 91 ? 10.805 0.977 4.746 1 93.56 91 ASP A C 1
ATOM 719 O O . ASP A 1 91 ? 11.805 0.305 5.02 1 93.56 91 ASP A O 1
ATOM 723 N N . CYS A 1 92 ? 10.797 1.934 3.832 1 92.88 92 CYS A N 1
ATOM 724 C CA . CYS A 1 92 ? 11.938 2.068 2.932 1 92.88 92 CYS A CA 1
ATOM 725 C C . CYS A 1 92 ? 12.773 3.289 3.293 1 92.88 92 CYS A C 1
ATOM 727 O O . CYS A 1 92 ? 13.602 3.742 2.494 1 92.88 92 CYS A O 1
ATOM 729 N N . ALA A 1 93 ? 12.57 3.826 4.465 1 92.94 93 ALA A N 1
ATOM 730 C CA . ALA A 1 93 ? 13.211 5.055 4.93 1 92.94 93 ALA A CA 1
ATOM 731 C C . ALA A 1 93 ? 14.734 4.922 4.914 1 92.94 93 ALA A C 1
ATOM 733 O O . ALA A 1 93 ? 15.453 5.922 4.828 1 92.94 93 ALA A O 1
ATOM 734 N N . ASP A 1 94 ? 15.297 3.715 4.922 1 91.19 94 ASP A N 1
ATOM 735 C CA . ASP A 1 94 ? 16.734 3.523 4.98 1 91.19 94 ASP A CA 1
ATOM 736 C C . ASP A 1 94 ? 17.297 3.145 3.611 1 91.19 94 ASP A C 1
ATOM 738 O O . ASP A 1 94 ? 18.484 2.859 3.479 1 91.19 94 ASP A O 1
ATOM 742 N N . ASP A 1 95 ? 16.484 3.084 2.619 1 90.06 95 ASP A N 1
ATOM 743 C CA . ASP A 1 95 ? 16.859 2.832 1.23 1 90.06 95 ASP A CA 1
ATOM 744 C C . ASP A 1 95 ? 16.438 3.988 0.329 1 90.06 95 ASP A C 1
ATOM 746 O O . ASP A 1 95 ? 15.336 3.977 -0.226 1 90.06 95 ASP A O 1
ATOM 750 N N . ALA A 1 96 ? 17.344 4.91 0.125 1 88.44 96 ALA A N 1
ATOM 751 C CA . ALA A 1 96 ? 17.047 6.184 -0.521 1 88.44 96 ALA A CA 1
ATOM 752 C C . ALA A 1 96 ? 16.578 5.973 -1.959 1 88.44 96 ALA A C 1
ATOM 754 O O . ALA A 1 96 ? 15.656 6.652 -2.428 1 88.44 96 ALA A O 1
ATOM 755 N N . ARG A 1 97 ? 17.219 5.027 -2.602 1 89.5 97 ARG A N 1
ATOM 756 C CA . ARG A 1 97 ? 16.875 4.793 -4 1 89.5 97 ARG A CA 1
ATOM 757 C C . ARG A 1 97 ? 15.477 4.215 -4.129 1 89.5 97 ARG A C 1
ATOM 759 O O . ARG A 1 97 ? 14.688 4.66 -4.969 1 89.5 97 ARG A O 1
ATOM 766 N N . LEU A 1 98 ? 15.156 3.289 -3.285 1 91.81 98 LEU A N 1
ATOM 767 C CA . LEU A 1 98 ? 13.828 2.689 -3.312 1 91.81 98 LEU A CA 1
ATOM 768 C C . LEU A 1 98 ? 12.773 3.693 -2.863 1 91.81 98 LEU A C 1
ATOM 770 O O . LEU A 1 98 ? 11.695 3.773 -3.457 1 91.81 98 LEU A O 1
ATOM 774 N N . LEU A 1 99 ? 13.094 4.434 -1.823 1 91.56 99 LEU A N 1
ATOM 775 C CA . LEU A 1 99 ? 12.188 5.461 -1.332 1 91.56 99 LEU A CA 1
ATOM 776 C C . LEU A 1 99 ? 11.859 6.469 -2.432 1 91.56 99 LEU A C 1
ATOM 778 O O . LEU A 1 99 ? 10.695 6.797 -2.65 1 91.56 99 LEU A O 1
ATOM 782 N N . ASP A 1 100 ? 12.867 6.855 -3.178 1 90.31 100 ASP A N 1
ATOM 783 C CA . ASP A 1 100 ? 12.68 7.809 -4.27 1 90.31 100 ASP A CA 1
ATOM 784 C C . ASP A 1 100 ? 11.781 7.23 -5.355 1 90.31 100 ASP A C 1
ATOM 786 O O . ASP A 1 100 ? 10.867 7.906 -5.832 1 90.31 100 ASP A O 1
ATOM 790 N N . ALA A 1 101 ? 12.039 6.035 -5.723 1 91.12 101 ALA A N 1
ATOM 791 C CA . ALA A 1 101 ? 11.242 5.391 -6.766 1 91.12 101 ALA A CA 1
ATOM 792 C C . ALA A 1 101 ? 9.781 5.281 -6.348 1 91.12 101 ALA A C 1
ATOM 794 O O . ALA A 1 101 ? 8.883 5.473 -7.168 1 91.12 101 ALA A O 1
ATOM 795 N N . LEU A 1 102 ? 9.5 4.988 -5.055 1 91.06 102 LEU A N 1
ATOM 796 C CA . LEU A 1 102 ? 8.141 4.855 -4.551 1 91.06 102 LEU A CA 1
ATOM 797 C C . LEU A 1 102 ? 7.438 6.207 -4.52 1 91.06 102 LEU A C 1
ATOM 799 O O . LEU A 1 102 ? 6.258 6.309 -4.859 1 91.06 102 LEU A O 1
ATOM 803 N N . ILE A 1 103 ? 8.164 7.234 -4.133 1 88.19 103 ILE A N 1
ATOM 804 C CA . ILE A 1 103 ? 7.609 8.578 -4.09 1 88.19 103 ILE A CA 1
ATOM 805 C C . ILE A 1 103 ? 7.262 9.039 -5.504 1 88.19 103 ILE A C 1
ATOM 807 O O . ILE A 1 103 ? 6.191 9.609 -5.734 1 88.19 103 ILE A O 1
ATOM 811 N N . GLN A 1 104 ? 8.148 8.75 -6.43 1 87.19 104 GLN A N 1
ATOM 812 C CA . GLN A 1 104 ? 7.895 9.125 -7.816 1 87.19 104 GLN A CA 1
ATOM 813 C C . GLN A 1 104 ? 6.668 8.406 -8.367 1 87.19 104 GLN A C 1
ATOM 815 O O . GLN A 1 104 ? 5.867 8.992 -9.094 1 87.19 104 GLN A O 1
ATOM 820 N N . LYS A 1 105 ? 6.539 7.18 -8.062 1 87.56 105 LYS A N 1
ATOM 821 C CA . LYS A 1 105 ? 5.371 6.41 -8.484 1 87.56 105 LYS A CA 1
ATOM 822 C C . LYS A 1 105 ? 4.086 7.02 -7.93 1 87.56 105 LYS A C 1
ATOM 824 O O . LYS A 1 105 ? 3.1 7.168 -8.656 1 87.56 105 LYS A O 1
ATOM 829 N N . ASN A 1 106 ? 4.125 7.395 -6.672 1 86.06 106 ASN A N 1
ATOM 830 C CA . ASN A 1 106 ? 2.961 8.023 -6.047 1 86.06 106 ASN A CA 1
ATOM 831 C C . ASN A 1 106 ? 2.662 9.383 -6.66 1 86.06 106 ASN A C 1
ATOM 833 O O . ASN A 1 106 ? 1.5 9.727 -6.883 1 86.06 106 ASN A O 1
ATOM 837 N N . ALA A 1 107 ? 3.748 10.148 -6.895 1 82.56 107 ALA A N 1
ATOM 838 C CA . ALA A 1 107 ? 3.588 11.469 -7.508 1 82.56 107 ALA A CA 1
ATOM 839 C C . ALA A 1 107 ? 2.967 11.352 -8.898 1 82.56 107 ALA A C 1
ATOM 841 O O . ALA A 1 107 ? 2.092 12.141 -9.258 1 82.56 107 ALA A O 1
ATOM 842 N N . LYS A 1 108 ? 3.367 10.383 -9.648 1 83.06 108 LYS A N 1
ATOM 843 C CA . LYS A 1 108 ? 2.834 10.164 -10.992 1 83.06 108 LYS A CA 1
ATOM 844 C C . LYS A 1 108 ? 1.345 9.836 -10.945 1 83.06 108 LYS A C 1
ATOM 846 O O . LYS A 1 108 ? 0.576 10.297 -11.797 1 83.06 108 LYS A O 1
ATOM 851 N N . ALA A 1 109 ? 0.952 9.133 -9.898 1 80.06 109 ALA A N 1
ATOM 852 C CA . ALA A 1 109 ? -0.454 8.773 -9.734 1 80.06 109 ALA A CA 1
ATOM 853 C C . ALA A 1 109 ? -1.301 10.008 -9.422 1 80.06 109 ALA A C 1
ATOM 855 O O . ALA A 1 109 ? -2.525 9.977 -9.562 1 80.06 109 ALA A O 1
ATOM 856 N N . HIS A 1 110 ? -0.664 11.172 -9.039 1 82.25 110 HIS A N 1
ATOM 857 C CA . HIS A 1 110 ? -1.404 12.367 -8.664 1 82.25 110 HIS A CA 1
ATOM 858 C C . HIS A 1 110 ? -1.228 13.477 -9.703 1 82.25 110 HIS A C 1
ATOM 860 O O . HIS A 1 110 ? -1.858 14.531 -9.602 1 82.25 110 HIS A O 1
ATOM 866 N N . THR A 1 111 ? -0.363 13.367 -10.727 1 72.75 111 THR A N 1
ATOM 867 C CA . THR A 1 111 ? -0.094 14.391 -11.734 1 72.75 111 THR A CA 1
ATOM 868 C C . THR A 1 111 ? -1.366 14.742 -12.5 1 72.75 111 THR A C 1
ATOM 870 O O . THR A 1 111 ? -1.581 15.898 -12.852 1 72.75 111 THR A O 1
ATOM 873 N N . GLY A 1 112 ? -2.311 13.922 -12.625 1 69.44 112 GLY A N 1
ATOM 874 C CA . GLY A 1 112 ? -3.521 14.203 -13.375 1 69.44 112 GLY A CA 1
ATOM 875 C C . GLY A 1 112 ? -4.656 14.711 -12.508 1 69.44 112 GLY A C 1
ATOM 876 O O . GLY A 1 112 ? -5.754 14.984 -13.008 1 69.44 112 GLY A O 1
ATOM 877 N N . ARG A 1 113 ? -4.289 14.938 -11.281 1 75.5 113 ARG A N 1
ATOM 878 C CA . ARG A 1 113 ? -5.34 15.398 -10.375 1 75.5 113 ARG A CA 1
ATOM 879 C C . ARG A 1 113 ? -5.297 16.922 -10.219 1 75.5 113 ARG A C 1
ATOM 881 O O . ARG A 1 113 ? -4.301 17.469 -9.742 1 75.5 113 ARG A O 1
ATOM 888 N N . PRO A 1 114 ? -6.355 17.531 -10.609 1 76.38 114 PRO A N 1
ATOM 889 C CA . PRO A 1 114 ? -6.344 19 -10.547 1 76.38 114 PRO A CA 1
ATOM 890 C C . PRO A 1 114 ? -6.125 19.531 -9.133 1 76.38 114 PRO A C 1
ATOM 892 O O . PRO A 1 114 ? -6.746 19.031 -8.188 1 76.38 114 PRO A O 1
ATOM 895 N N . GLY A 1 115 ? -5.168 20.406 -9.031 1 75.94 115 GLY A N 1
ATOM 896 C CA . GLY A 1 115 ? -4.992 21.141 -7.789 1 75.94 115 GLY A CA 1
ATOM 897 C C . GLY A 1 115 ? -4.023 20.484 -6.832 1 75.94 115 GLY A C 1
ATOM 898 O O . GLY A 1 115 ? -3.652 21.062 -5.809 1 75.94 115 GLY A O 1
ATOM 899 N N . VAL A 1 116 ? -3.641 19.25 -7.113 1 76.62 116 VAL A N 1
ATOM 900 C CA . VAL A 1 116 ? -2.719 18.562 -6.211 1 76.62 116 VAL A CA 1
ATOM 901 C C . VAL A 1 116 ? -1.296 19.062 -6.449 1 76.62 116 VAL A C 1
ATOM 903 O O . VAL A 1 116 ? -0.831 19.109 -7.59 1 76.62 116 VAL A O 1
ATOM 906 N N . ALA A 1 117 ? -0.642 19.656 -5.422 1 75.19 117 ALA A N 1
ATOM 907 C CA . ALA A 1 117 ? 0.708 20.203 -5.469 1 75.19 117 ALA A CA 1
ATOM 908 C C . ALA A 1 117 ? 1.621 19.516 -4.461 1 75.19 117 ALA A C 1
ATOM 910 O O . ALA A 1 117 ? 1.146 18.906 -3.504 1 75.19 117 ALA A O 1
ATOM 911 N N . PRO A 1 118 ? 2.994 19.578 -4.754 1 73.06 118 PRO A N 1
ATOM 912 C CA . PRO A 1 118 ? 3.949 18.953 -3.832 1 73.06 118 PRO A CA 1
ATOM 913 C C . PRO A 1 118 ? 3.768 19.422 -2.393 1 73.06 118 PRO A C 1
ATOM 915 O O . PRO A 1 118 ? 3.957 18.656 -1.455 1 73.06 118 PRO A O 1
ATOM 918 N N . ARG A 1 119 ? 3.387 20.672 -2.197 1 76.69 119 ARG A N 1
ATOM 919 C CA . ARG A 1 119 ? 3.18 21.219 -0.862 1 76.69 119 ARG A CA 1
ATOM 920 C C . ARG A 1 119 ? 2.102 20.453 -0.112 1 76.69 119 ARG A C 1
ATOM 922 O O . ARG A 1 119 ? 2.121 20.375 1.119 1 76.69 119 ARG A O 1
ATOM 929 N N . HIS A 1 120 ? 1.191 19.828 -0.794 1 82.56 120 HIS A N 1
ATOM 930 C CA . HIS A 1 120 ? 0.106 19.094 -0.165 1 82.56 120 HIS A CA 1
ATOM 931 C C . HIS A 1 120 ? 0.631 17.844 0.554 1 82.56 120 HIS A C 1
ATOM 933 O O . HIS A 1 120 ? 0.075 17.438 1.574 1 82.56 120 HIS A O 1
ATOM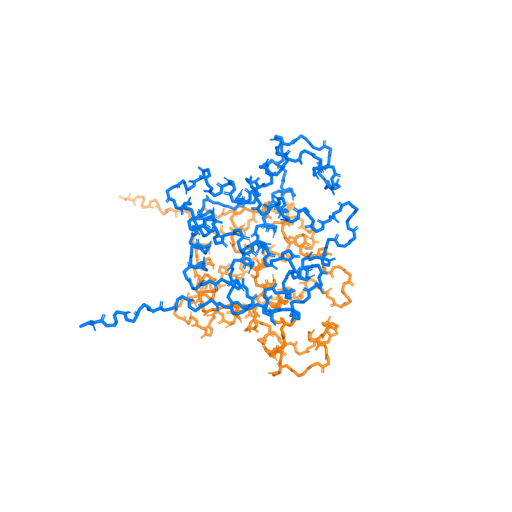 939 N N . PHE A 1 121 ? 1.754 17.422 0.106 1 81.81 121 PHE A N 1
ATOM 940 C CA . PHE A 1 121 ? 2.354 16.266 0.763 1 81.81 121 PHE A CA 1
ATOM 941 C C . PHE A 1 121 ? 2.971 16.656 2.1 1 81.81 121 PHE A C 1
ATOM 943 O O . PHE A 1 121 ? 2.955 15.875 3.053 1 81.81 121 PHE A O 1
ATOM 950 N N . HIS A 1 122 ? 3.492 17.891 2.131 1 85.94 122 HIS A N 1
ATOM 951 C CA . HIS A 1 122 ? 3.996 18.422 3.396 1 85.94 122 HIS A CA 1
ATOM 952 C C . HIS A 1 122 ? 2.875 18.547 4.422 1 85.94 122 HIS A C 1
ATOM 954 O O . HIS A 1 122 ? 3.051 18.203 5.59 1 85.94 122 HIS A O 1
ATOM 960 N N . ASP A 1 123 ? 1.745 19.047 3.99 1 91.81 123 ASP A N 1
ATOM 961 C CA . ASP A 1 123 ? 0.591 19.172 4.875 1 91.81 123 ASP A CA 1
ATOM 962 C C . ASP A 1 123 ? 0.138 17.812 5.391 1 91.81 123 ASP A C 1
ATOM 964 O O . ASP A 1 123 ? -0.174 17.672 6.574 1 91.81 123 ASP A O 1
ATOM 968 N N . LEU A 1 124 ? 0.147 16.844 4.512 1 93.19 124 LEU A N 1
ATOM 969 C CA . LEU A 1 124 ? -0.217 15.484 4.914 1 93.19 124 LEU A CA 1
ATOM 970 C C . LEU A 1 124 ? 0.743 14.961 5.977 1 93.19 124 LEU A C 1
ATOM 972 O O . LEU A 1 124 ? 0.312 14.375 6.977 1 93.19 124 LEU A O 1
ATOM 976 N N . GLY A 1 125 ? 2.084 15.211 5.742 1 94.56 125 GLY A N 1
ATOM 977 C CA . GLY A 1 125 ? 3.082 14.789 6.715 1 94.56 125 GLY A CA 1
ATOM 978 C C . GLY A 1 125 ? 2.873 15.406 8.086 1 94.56 125 GLY A C 1
ATOM 979 O O . GLY A 1 125 ? 2.971 14.711 9.102 1 94.56 125 GLY A O 1
ATOM 980 N N . SER A 1 126 ? 2.58 16.688 8.102 1 95.25 126 SER A N 1
ATOM 981 C CA . SER A 1 126 ? 2.312 17.375 9.367 1 95.25 126 SER A CA 1
ATOM 982 C C . SER A 1 126 ? 1.102 16.781 10.078 1 95.25 126 SER A C 1
ATOM 984 O O . SER A 1 126 ? 1.082 16.688 11.305 1 95.25 126 SER A O 1
ATOM 986 N N . CYS A 1 127 ? 0.118 16.344 9.336 1 96.88 127 CYS A N 1
ATOM 987 C CA . CYS A 1 127 ? -1.079 15.742 9.914 1 96.88 127 CYS A CA 1
ATOM 988 C C . CYS A 1 127 ? -0.785 14.352 10.461 1 96.88 127 CYS A C 1
ATOM 990 O O . CYS A 1 127 ? -1.341 13.945 11.484 1 96.88 127 CYS A O 1
ATOM 992 N N . VAL A 1 128 ? 0.106 13.586 9.781 1 97.62 128 VAL A N 1
ATOM 993 C CA . VAL A 1 128 ? 0.529 12.289 10.297 1 97.62 128 VAL A CA 1
ATOM 994 C C . VAL A 1 128 ? 1.19 12.453 11.656 1 97.62 128 VAL A C 1
ATOM 996 O O . VAL A 1 128 ? 0.853 11.75 12.609 1 97.62 128 VAL A O 1
ATOM 999 N N . ILE A 1 129 ? 2.047 13.469 11.742 1 98 129 ILE A N 1
ATOM 1000 C CA . ILE A 1 129 ? 2.762 13.734 12.984 1 98 129 ILE A CA 1
ATOM 1001 C C . ILE A 1 129 ? 1.771 14.141 14.07 1 98 129 ILE A C 1
ATOM 1003 O O . ILE A 1 129 ? 1.87 13.688 15.211 1 98 129 ILE A O 1
ATOM 1007 N N . ALA A 1 130 ? 0.801 14.938 13.727 1 97.5 130 ALA A N 1
ATOM 1008 C CA . ALA A 1 130 ? -0.211 15.383 14.68 1 97.5 130 ALA A CA 1
ATOM 1009 C C . ALA A 1 130 ? -1.036 14.211 15.195 1 97.5 130 ALA A C 1
ATOM 1011 O O . ALA A 1 130 ? -1.317 14.117 16.391 1 97.5 130 ALA A O 1
ATOM 1012 N N . VAL A 1 131 ? -1.447 13.281 14.328 1 97.19 131 VAL A N 1
ATOM 1013 C CA . VAL A 1 131 ? -2.232 12.109 14.703 1 97.19 131 VAL A CA 1
ATOM 1014 C C . VAL A 1 131 ? -1.415 11.227 15.641 1 97.19 131 VAL A C 1
ATOM 1016 O O . VAL A 1 131 ? -1.922 10.766 16.672 1 97.19 131 VAL A O 1
ATOM 1019 N N . LEU A 1 132 ? -0.156 11.016 15.289 1 97.81 132 LEU A N 1
ATOM 1020 C CA . LEU A 1 132 ? 0.72 10.195 16.125 1 97.81 132 LEU A CA 1
ATOM 1021 C C . LEU A 1 132 ? 0.887 10.82 17.5 1 97.81 132 LEU A C 1
ATOM 1023 O O . LEU A 1 132 ? 0.846 10.109 18.516 1 97.81 132 LEU A O 1
ATOM 1027 N N . ALA A 1 133 ? 1.071 12.148 17.531 1 97.19 133 ALA A N 1
ATOM 1028 C CA . ALA A 1 133 ? 1.24 12.852 18.797 1 97.19 133 ALA A CA 1
ATOM 1029 C C . ALA A 1 133 ? -0.018 12.75 19.656 1 97.19 133 ALA A C 1
ATOM 1031 O O . ALA A 1 133 ? 0.066 12.633 20.891 1 97.19 133 ALA A O 1
ATOM 1032 N N . LEU A 1 134 ? -1.149 12.766 19.078 1 94.88 134 LEU A N 1
ATOM 1033 C CA . LEU A 1 134 ? -2.418 12.688 19.797 1 94.88 134 LEU A CA 1
ATOM 1034 C C . LEU A 1 134 ? -2.652 11.281 20.328 1 94.88 134 LEU A C 1
ATOM 1036 O O . LEU A 1 134 ? -3.084 11.109 21.484 1 94.88 134 LEU A O 1
ATOM 1040 N N . LYS A 1 135 ? -2.355 10.234 19.547 1 95.19 135 LYS A N 1
ATOM 1041 C CA . LYS A 1 135 ? -2.672 8.852 19.906 1 95.19 135 LYS A CA 1
ATOM 1042 C C . LYS A 1 135 ? -1.585 8.25 20.781 1 95.19 135 LYS A C 1
ATOM 1044 O O . LYS A 1 135 ? -1.867 7.395 21.625 1 95.19 135 LYS A O 1
ATOM 1049 N N . PHE A 1 136 ? -0.353 8.68 20.547 1 95.88 136 PHE A N 1
ATOM 1050 C CA . PHE A 1 136 ? 0.779 8.086 21.25 1 95.88 136 PHE A CA 1
ATOM 1051 C C . PHE A 1 136 ? 1.681 9.164 21.828 1 95.88 136 PHE A C 1
ATOM 1053 O O . PHE A 1 136 ? 2.871 9.227 21.516 1 95.88 136 PHE A O 1
ATOM 1060 N N . GLU A 1 137 ? 1.207 9.906 22.75 1 94.94 137 GLU A N 1
ATOM 1061 C CA . GLU A 1 137 ? 1.888 11.062 23.312 1 94.94 137 GLU A CA 1
ATOM 1062 C C . GLU A 1 137 ? 3.242 10.68 23.906 1 94.94 137 GLU A C 1
ATOM 1064 O O . GLU A 1 137 ? 4.246 11.352 23.656 1 94.94 137 GLU A O 1
ATOM 1069 N N . LYS A 1 138 ? 3.346 9.555 24.531 1 96.69 138 LYS A N 1
ATOM 1070 C CA . LYS A 1 138 ? 4.57 9.141 25.219 1 96.69 138 LYS A CA 1
ATOM 1071 C C . LYS A 1 138 ? 5.621 8.664 24.219 1 96.69 138 LYS A C 1
ATOM 1073 O O . LYS A 1 138 ? 6.82 8.805 24.453 1 96.69 138 LYS A O 1
ATOM 1078 N N . MET A 1 139 ? 5.164 8.219 23.078 1 96.56 139 MET A N 1
ATOM 1079 C CA . MET A 1 139 ? 6.086 7.711 22.078 1 96.56 139 MET A CA 1
ATOM 1080 C C . MET A 1 139 ? 6.602 8.836 21.188 1 96.56 139 MET A C 1
ATOM 1082 O O . MET A 1 139 ? 7.668 8.719 20.578 1 96.56 139 MET A O 1
ATOM 1086 N N . MET A 1 140 ? 5.816 9.867 21.125 1 98.12 140 MET A N 1
ATOM 1087 C CA . MET A 1 140 ? 6.18 10.953 20.219 1 98.12 140 MET A CA 1
ATOM 1088 C C . MET A 1 140 ? 7.035 11.992 20.938 1 98.12 140 MET A C 1
ATOM 1090 O O . MET A 1 140 ? 6.621 13.148 21.078 1 98.12 140 MET A O 1
ATOM 1094 N N . THR A 1 141 ? 8.273 11.594 21.266 1 97.94 141 THR A N 1
ATOM 1095 C CA . THR A 1 141 ? 9.281 12.484 21.859 1 97.94 141 THR A CA 1
ATOM 1096 C C . THR A 1 141 ? 9.75 13.516 20.828 1 97.94 141 THR A C 1
ATOM 1098 O O . THR A 1 141 ? 9.484 13.375 19.641 1 97.94 141 THR A O 1
ATOM 1101 N N . PRO A 1 142 ? 10.484 14.523 21.297 1 97.62 142 PRO A N 1
ATOM 1102 C CA . PRO A 1 142 ? 11.047 15.484 20.344 1 97.62 142 PRO A CA 1
ATOM 1103 C C . PRO A 1 142 ? 11.922 14.82 19.281 1 97.62 142 PRO A C 1
ATOM 1105 O O . PRO A 1 142 ? 11.914 15.234 18.125 1 97.62 142 PRO A O 1
ATOM 1108 N N . GLN A 1 143 ? 12.594 13.781 19.656 1 97.31 143 GLN A N 1
ATOM 1109 C CA . GLN A 1 143 ? 13.445 13.062 18.719 1 97.31 143 GLN A CA 1
ATOM 1110 C C . GLN A 1 143 ? 12.602 12.32 17.672 1 97.31 143 GLN A C 1
ATOM 1112 O O . GLN A 1 143 ? 12.953 12.289 16.5 1 97.31 143 GLN A O 1
ATOM 1117 N N . ALA A 1 144 ? 11.492 11.719 18.141 1 98.12 144 ALA A N 1
ATOM 1118 C CA . ALA A 1 144 ? 10.602 11.039 17.203 1 98.12 144 ALA A CA 1
ATOM 1119 C C . ALA A 1 144 ? 9.984 12.023 16.203 1 98.12 144 ALA A C 1
ATOM 1121 O O . ALA A 1 144 ? 9.914 11.742 15.008 1 98.12 144 ALA A O 1
ATOM 1122 N N . VAL A 1 145 ? 9.562 13.156 16.75 1 98.06 145 VAL A N 1
ATOM 1123 C CA . VAL A 1 145 ? 8.984 14.188 15.891 1 98.06 145 VAL A CA 1
ATOM 1124 C C . VAL A 1 145 ? 10.016 14.648 14.859 1 98.06 145 VAL A C 1
ATOM 1126 O O . VAL A 1 145 ? 9.711 14.75 13.672 1 98.06 145 VAL A O 1
ATOM 1129 N N . ALA A 1 146 ? 11.242 14.875 15.273 1 96.94 146 ALA A N 1
ATOM 1130 C CA . ALA A 1 146 ? 12.312 15.312 14.383 1 96.94 146 ALA A CA 1
ATOM 1131 C C . ALA A 1 146 ? 12.594 14.258 13.312 1 96.94 146 ALA A C 1
ATOM 1133 O O . ALA A 1 146 ? 12.867 14.602 12.156 1 96.94 146 ALA A O 1
ATOM 1134 N N . ALA A 1 147 ? 12.57 13 13.703 1 97.19 147 ALA A N 1
ATOM 1135 C CA . ALA A 1 147 ? 12.797 11.914 12.758 1 97.19 147 ALA A CA 1
ATOM 1136 C C . ALA A 1 147 ? 11.727 11.906 11.664 1 97.19 147 ALA A C 1
ATOM 1138 O O . ALA A 1 147 ? 12.039 11.742 10.484 1 97.19 147 ALA A O 1
ATOM 1139 N N . TRP A 1 148 ? 10.492 12.117 12.062 1 97.31 148 TRP A N 1
ATOM 1140 C CA . TRP A 1 148 ? 9.391 12.188 11.102 1 97.31 148 TRP A CA 1
ATOM 1141 C C . TRP A 1 148 ? 9.555 13.398 10.18 1 97.31 148 TRP A C 1
ATOM 1143 O O . TRP A 1 148 ? 9.336 13.297 8.977 1 97.31 148 TRP A O 1
ATOM 1153 N N . GLU A 1 149 ? 9.898 14.523 10.758 1 95.25 149 GLU A N 1
ATOM 1154 C CA . GLU A 1 149 ? 10.094 15.727 9.961 1 95.25 149 GLU A CA 1
ATOM 1155 C C . GLU A 1 149 ? 11.195 15.523 8.922 1 95.25 149 GLU A C 1
ATOM 1157 O O . GLU A 1 149 ? 11.07 15.969 7.777 1 95.25 149 GLU A O 1
ATOM 1162 N N . LYS A 1 150 ? 12.234 14.883 9.359 1 93.44 150 LYS A N 1
ATOM 1163 C CA . LYS A 1 150 ? 13.32 14.578 8.438 1 93.44 150 LYS A CA 1
ATOM 1164 C C . LYS A 1 150 ? 12.852 13.68 7.305 1 93.44 150 LYS A C 1
ATOM 1166 O O . LYS A 1 150 ? 13.164 13.922 6.137 1 93.44 150 LYS A O 1
ATOM 1171 N N . LEU A 1 151 ? 12.125 12.633 7.598 1 94.62 151 LEU A N 1
ATOM 1172 C CA . LEU A 1 151 ? 11.617 11.719 6.586 1 94.62 151 LEU A CA 1
ATOM 1173 C C . LEU A 1 151 ? 10.742 12.453 5.574 1 94.62 151 LEU A C 1
ATOM 1175 O O . LEU A 1 151 ? 10.914 12.281 4.363 1 94.62 151 LEU A O 1
ATOM 1179 N N . PHE A 1 152 ? 9.828 13.312 6.031 1 92.5 152 PHE A N 1
ATOM 1180 C CA . PHE A 1 152 ? 8.922 14.008 5.129 1 92.5 152 PHE A CA 1
ATOM 1181 C C . PHE A 1 152 ? 9.664 15.078 4.332 1 92.5 152 PHE A C 1
ATOM 1183 O O . PHE A 1 152 ? 9.312 15.352 3.182 1 92.5 152 PHE A O 1
ATOM 1190 N N . ALA A 1 153 ? 10.703 15.641 4.898 1 87.69 153 ALA A N 1
ATOM 1191 C CA . ALA A 1 153 ? 11.531 16.594 4.152 1 87.69 153 ALA A CA 1
ATOM 1192 C C . ALA A 1 153 ? 12.242 15.898 2.99 1 87.69 153 ALA A C 1
ATOM 1194 O O . ALA A 1 153 ? 12.289 16.438 1.88 1 87.69 153 ALA A O 1
ATOM 1195 N N . VAL A 1 154 ? 12.734 14.727 3.26 1 83.44 154 VAL A N 1
ATOM 1196 C CA . VAL A 1 154 ? 13.406 13.938 2.229 1 83.44 154 VAL A CA 1
ATOM 1197 C C . VAL A 1 154 ? 12.414 13.578 1.127 1 83.44 154 VAL A C 1
ATOM 1199 O O . VAL A 1 154 ? 12.727 13.688 -0.061 1 83.44 154 VAL A O 1
ATOM 1202 N N . SER A 1 155 ? 11.219 13.203 1.476 1 82.38 155 SER A N 1
ATOM 1203 C CA . SER A 1 155 ? 10.203 12.773 0.528 1 82.38 155 SER A CA 1
ATOM 1204 C C . SER A 1 155 ? 9.758 13.922 -0.372 1 82.38 155 SER A C 1
ATOM 1206 O O . SER A 1 155 ? 9.516 13.727 -1.565 1 82.38 155 SER A O 1
ATOM 1208 N N . SER A 1 156 ? 9.656 15.102 0.194 1 74.56 156 SER A N 1
ATOM 1209 C CA . SER A 1 156 ? 9.281 16.281 -0.581 1 74.56 156 SER A CA 1
ATOM 1210 C C . SER A 1 156 ? 10.375 16.672 -1.572 1 74.56 156 SER A C 1
ATOM 1212 O O . SER A 1 156 ? 10.078 17.094 -2.693 1 74.56 156 SER A O 1
ATOM 1214 N N . PHE A 1 157 ? 11.531 16.438 -1.136 1 66.25 157 PHE A N 1
ATOM 1215 C CA . PHE A 1 157 ? 12.672 16.766 -1.974 1 66.25 157 PHE A CA 1
ATOM 1216 C C . PHE A 1 157 ? 12.781 15.797 -3.15 1 66.25 157 PHE A C 1
ATOM 1218 O O . PHE A 1 157 ? 12.969 16.219 -4.293 1 66.25 157 PHE A O 1
ATOM 1225 N N . LEU A 1 158 ? 12.594 14.562 -2.943 1 63.97 158 LEU A N 1
ATOM 1226 C CA . LEU A 1 158 ? 12.672 13.523 -3.963 1 63.97 158 LEU A CA 1
ATOM 1227 C C . LEU A 1 158 ? 11.516 13.633 -4.949 1 63.97 158 LEU A C 1
ATOM 1229 O O . LEU A 1 158 ? 11.703 13.461 -6.152 1 63.97 158 LEU A O 1
ATOM 1233 N N . GLY A 1 159 ? 10.414 13.945 -4.527 1 61.31 159 GLY A N 1
ATOM 1234 C CA . GLY A 1 159 ? 9.227 14.031 -5.367 1 61.31 159 GLY A CA 1
ATOM 1235 C C . GLY A 1 159 ? 9.266 15.203 -6.332 1 61.31 159 GLY A C 1
ATOM 1236 O O . GLY A 1 159 ? 8.641 15.156 -7.398 1 61.31 159 GLY A O 1
ATOM 1237 N N . ASN A 1 160 ? 9.938 16.25 -5.965 1 60.5 160 ASN A N 1
ATOM 1238 C CA . ASN A 1 160 ? 10.062 17.422 -6.832 1 60.5 160 ASN A CA 1
ATOM 1239 C C . ASN A 1 160 ? 11.109 17.203 -7.922 1 60.5 160 ASN A C 1
ATOM 1241 O O . ASN A 1 160 ? 11.312 18.062 -8.781 1 60.5 160 ASN A O 1
ATOM 1245 N N . GLY A 1 161 ? 11.539 15.867 -8.141 1 55.03 161 GLY A N 1
ATOM 1246 C CA . GLY A 1 161 ? 12.578 15.602 -9.117 1 55.03 161 GLY A CA 1
ATOM 1247 C C . GLY A 1 161 ? 13.906 16.25 -8.773 1 55.03 161 GLY A C 1
ATOM 1248 O O . GLY A 1 161 ? 14.812 16.312 -9.602 1 55.03 161 GLY A O 1
ATOM 1249 N N . GLU A 1 162 ? 14.07 17.125 -7.742 1 44.38 162 GLU A N 1
ATOM 1250 C CA . GLU A 1 162 ? 15.336 17.734 -7.363 1 44.38 162 GLU A CA 1
ATOM 1251 C C . GLU A 1 162 ? 16.266 16.734 -6.672 1 44.38 162 GLU A C 1
ATOM 1253 O O . GLU A 1 162 ? 15.82 15.984 -5.797 1 44.38 162 GLU A O 1
ATOM 1258 N N . THR A 1 163 ? 16.969 15.945 -7.422 1 39.16 163 THR A N 1
ATOM 1259 C CA . THR A 1 163 ? 18.031 15.109 -6.875 1 39.16 163 THR A CA 1
ATOM 1260 C C . THR A 1 163 ? 19.031 15.953 -6.098 1 39.16 163 THR A C 1
ATOM 1262 O O . THR A 1 163 ? 19.281 17.109 -6.445 1 39.16 163 THR A O 1
ATOM 1265 N N . GLN A 1 164 ? 19.453 15.758 -4.852 1 33.41 164 GLN A N 1
ATOM 1266 C CA . GLN A 1 164 ? 20.625 16.375 -4.242 1 33.41 164 GLN A CA 1
ATOM 1267 C C . GLN A 1 164 ? 21.859 16.203 -5.125 1 33.41 164 GLN A C 1
ATOM 1269 O O . GLN A 1 164 ? 22.359 15.094 -5.289 1 33.41 164 GLN A O 1
ATOM 1274 N N . ASP A 1 165 ? 22.188 16.609 -6.234 1 28.48 165 ASP A N 1
ATOM 1275 C CA . ASP A 1 165 ? 23.594 16.938 -6.465 1 28.48 165 ASP A CA 1
ATOM 1276 C C . ASP A 1 165 ? 24.234 17.531 -5.207 1 28.48 165 ASP A C 1
ATOM 1278 O O . ASP A 1 165 ? 25.453 17.516 -5.059 1 28.48 165 ASP A O 1
ATOM 1282 N N . GLU A 1 166 ? 23.531 18.422 -4.508 1 25.27 166 GLU A N 1
ATOM 1283 C CA . GLU A 1 166 ? 24.344 19.281 -3.643 1 25.27 166 GLU A CA 1
ATOM 1284 C C . GLU A 1 166 ? 24.703 18.578 -2.346 1 25.27 166 GLU A C 1
ATOM 1286 O O . GLU A 1 166 ? 25.266 19.188 -1.43 1 25.27 166 GLU A O 1
ATOM 1291 N N . PHE A 1 167 ? 24.406 17.312 -1.938 1 20.5 167 PHE A N 1
ATOM 1292 C CA . PHE A 1 167 ? 25.422 17.141 -0.914 1 20.5 167 PHE A CA 1
ATOM 1293 C C . PHE A 1 167 ? 26.766 16.812 -1.544 1 20.5 167 PHE A C 1
ATOM 1295 O O . PHE A 1 167 ? 26.828 16.219 -2.621 1 20.5 167 PHE A O 1
ATOM 1302 N N . MET B 1 1 ? -24.594 -36.406 28.688 1 32.28 1 MET B N 1
ATOM 1303 C CA . MET B 1 1 ? -24.469 -36.156 27.25 1 32.28 1 MET B CA 1
ATOM 1304 C C . MET B 1 1 ? -24.031 -34.719 26.969 1 32.28 1 MET B C 1
ATOM 1306 O O . MET B 1 1 ? -24.828 -33.781 27.062 1 32.28 1 MET B O 1
ATOM 1310 N N . GLY B 1 2 ? -22.875 -34.25 27.422 1 35.5 2 GLY B N 1
ATOM 1311 C CA . GLY B 1 2 ? -22.312 -32.938 27.344 1 35.5 2 GLY B CA 1
ATOM 1312 C C . GLY B 1 2 ? -22.25 -32.375 25.922 1 35.5 2 GLY B C 1
ATOM 1313 O O . GLY B 1 2 ? -21.688 -33 25.031 1 35.5 2 GLY B O 1
ATOM 1314 N N . LEU B 1 3 ? -23.344 -31.75 25.438 1 36.97 3 LEU B N 1
ATOM 1315 C CA . LEU B 1 3 ? -23.406 -31.016 24.188 1 36.97 3 LEU B CA 1
ATOM 1316 C C . LEU B 1 3 ? -22.172 -30.141 24 1 36.97 3 LEU B C 1
ATOM 1318 O O . LEU B 1 3 ? -22.031 -29.094 24.641 1 36.97 3 LEU B O 1
ATOM 1322 N N . SER B 1 4 ? -21.031 -30.734 23.891 1 38.66 4 SER B N 1
ATOM 1323 C CA . SER B 1 4 ? -19.859 -29.984 23.484 1 38.66 4 SER B CA 1
ATOM 1324 C C . SER B 1 4 ? -20.172 -29 22.375 1 38.66 4 SER B C 1
ATOM 1326 O O . SER B 1 4 ? -20.688 -29.375 21.328 1 38.66 4 SER B O 1
ATOM 1328 N N . LEU B 1 5 ? -20.766 -27.906 22.719 1 38 5 LEU B N 1
ATOM 1329 C CA . LEU B 1 5 ? -20.984 -26.781 21.828 1 38 5 LEU B CA 1
ATOM 1330 C C . LEU B 1 5 ? -19.812 -26.609 20.859 1 38 5 LEU B C 1
ATOM 1332 O O . LEU B 1 5 ? -18.688 -26.328 21.281 1 38 5 LEU B O 1
ATOM 1336 N N . ARG B 1 6 ? -19.609 -27.5 20.016 1 33.09 6 ARG B N 1
ATOM 1337 C CA . ARG B 1 6 ? -18.703 -27.234 18.906 1 33.09 6 ARG B CA 1
ATOM 1338 C C . ARG B 1 6 ? -18.766 -25.766 18.484 1 33.09 6 ARG B C 1
ATOM 1340 O O . ARG B 1 6 ? -19.844 -25.266 18.156 1 33.09 6 ARG B O 1
ATOM 1347 N N . LYS B 1 7 ? -18.109 -24.859 19.094 1 38.59 7 LYS B N 1
ATOM 1348 C CA . LYS B 1 7 ? -17.938 -23.484 18.609 1 38.59 7 LYS B CA 1
ATOM 1349 C C . LYS B 1 7 ? -18.031 -23.422 17.078 1 38.59 7 LYS B C 1
ATOM 1351 O O . LYS B 1 7 ? -17.172 -23.969 16.375 1 38.59 7 LYS B O 1
ATOM 1356 N N . LYS B 1 8 ? -19.172 -23.672 16.391 1 40.62 8 LYS B N 1
ATOM 1357 C CA . LYS B 1 8 ? -19.5 -23.5 14.984 1 40.62 8 LYS B CA 1
ATOM 1358 C C . LYS B 1 8 ? -18.688 -22.359 14.375 1 40.62 8 LYS B C 1
ATOM 1360 O O . LYS B 1 8 ? -18.672 -21.234 14.898 1 40.62 8 LYS B O 1
ATOM 1365 N N . LYS B 1 9 ? -17.594 -22.672 13.625 1 59.06 9 LYS B N 1
ATOM 1366 C CA . LYS B 1 9 ? -16.75 -21.797 12.805 1 59.06 9 LYS B CA 1
ATOM 1367 C C . LYS B 1 9 ? -17.594 -20.797 12.031 1 59.06 9 LYS B C 1
ATOM 1369 O O . LYS B 1 9 ? -18.281 -21.156 11.07 1 59.06 9 LYS B O 1
ATOM 1374 N N . VAL B 1 10 ? -18.109 -19.797 12.664 1 68.19 10 VAL B N 1
ATOM 1375 C CA . VAL B 1 10 ? -18.906 -18.766 12.008 1 68.19 10 VAL B CA 1
ATOM 1376 C C . VAL B 1 10 ? -18.094 -18.094 10.914 1 68.19 10 VAL B C 1
ATOM 1378 O O . VAL B 1 10 ? -16.984 -17.594 11.164 1 68.19 10 VAL B O 1
ATOM 1381 N N . SER B 1 11 ? -18.438 -18.547 9.648 1 79.38 11 SER B N 1
ATOM 1382 C CA . SER B 1 11 ? -17.781 -17.969 8.477 1 79.38 11 SER B CA 1
ATOM 1383 C C . SER B 1 11 ? -18.406 -16.625 8.109 1 79.38 11 SER B C 1
ATOM 1385 O O . SER B 1 11 ? -19.594 -16.391 8.359 1 79.38 11 SER B O 1
ATOM 1387 N N . ASN B 1 12 ? -17.547 -15.68 7.809 1 82 12 ASN B N 1
ATOM 1388 C CA . ASN B 1 12 ? -18.047 -14.445 7.238 1 82 12 ASN B CA 1
ATOM 1389 C C . ASN B 1 12 ? -19 -14.711 6.078 1 82 12 ASN B C 1
ATOM 1391 O O . ASN B 1 12 ? -18.656 -15.438 5.145 1 82 12 ASN B O 1
ATOM 1395 N N . PRO B 1 13 ? -20.141 -14.344 6.16 1 77.62 13 PRO B N 1
ATOM 1396 C CA . PRO B 1 13 ? -21.141 -14.703 5.16 1 77.62 13 PRO B CA 1
ATOM 1397 C C . PRO B 1 13 ? -20.797 -14.211 3.76 1 77.62 13 PRO B C 1
ATOM 1399 O O . PRO B 1 13 ? -21.25 -14.773 2.766 1 77.62 13 PRO B O 1
ATOM 1402 N N . VAL B 1 14 ? -20 -13.25 3.678 1 77.06 14 VAL B N 1
ATOM 1403 C CA . VAL B 1 14 ? -19.688 -12.68 2.373 1 77.06 14 VAL B CA 1
ATOM 1404 C C . VAL B 1 14 ? -18.422 -13.32 1.823 1 77.06 14 VAL B C 1
ATOM 1406 O O . VAL B 1 14 ? -18.406 -13.812 0.69 1 77.06 14 VAL B O 1
ATOM 1409 N N . THR B 1 15 ? -17.406 -13.492 2.627 1 80.94 15 THR B N 1
ATOM 1410 C CA . THR B 1 15 ? -16.125 -13.969 2.121 1 80.94 15 THR B CA 1
ATOM 1411 C C . THR B 1 15 ? -15.992 -15.477 2.309 1 80.94 15 THR B C 1
ATOM 1413 O O . THR B 1 15 ? -15.164 -16.125 1.661 1 80.94 15 THR B O 1
ATOM 1416 N N . GLY B 1 16 ? -16.781 -16 3.199 1 85.69 16 GLY B N 1
ATOM 1417 C CA . GLY B 1 16 ? -16.672 -17.422 3.52 1 85.69 16 GLY B CA 1
ATOM 1418 C C . GLY B 1 16 ? -15.469 -17.734 4.383 1 85.69 16 GLY B C 1
ATOM 1419 O O . GLY B 1 16 ? -15.25 -18.891 4.758 1 85.69 16 GLY B O 1
ATOM 1420 N N . LEU B 1 17 ? -14.695 -16.734 4.711 1 92.5 17 LEU B N 1
ATOM 1421 C CA . LEU B 1 17 ? -13.523 -16.938 5.559 1 92.5 17 LEU B CA 1
ATOM 1422 C C . LEU B 1 17 ? -13.914 -16.953 7.031 1 92.5 17 LEU B C 1
ATOM 1424 O O . LEU B 1 17 ? -14.742 -16.156 7.473 1 92.5 17 LEU B O 1
ATOM 1428 N N . THR B 1 18 ? -13.344 -17.938 7.742 1 93.88 18 THR B N 1
ATOM 1429 C CA . THR B 1 18 ? -13.508 -17.969 9.195 1 93.88 18 THR B CA 1
ATOM 1430 C C . THR B 1 18 ? -12.445 -17.109 9.875 1 93.88 18 THR B C 1
ATOM 1432 O O . THR B 1 18 ? -11.484 -16.672 9.234 1 93.88 18 THR B O 1
ATOM 1435 N N . ALA B 1 19 ? -12.703 -16.875 11.156 1 94.31 19 ALA B N 1
ATOM 1436 C CA . ALA B 1 19 ? -11.688 -16.172 11.93 1 94.31 19 ALA B CA 1
ATOM 1437 C C . ALA B 1 19 ? -10.352 -16.906 11.891 1 94.31 19 ALA B C 1
ATOM 1439 O O . ALA B 1 19 ? -9.289 -16.281 11.852 1 94.31 19 ALA B O 1
ATOM 1440 N N . SER B 1 20 ? -10.461 -18.188 11.938 1 95.75 20 SER B N 1
ATOM 1441 C CA . SER B 1 20 ? -9.258 -19 11.859 1 95.75 20 SER B CA 1
ATOM 1442 C C . SER B 1 20 ? -8.578 -18.859 10.5 1 95.75 20 SER B C 1
ATOM 1444 O O . SER B 1 20 ? -7.352 -18.766 10.422 1 95.75 20 SER B O 1
ATOM 1446 N N . ASP B 1 21 ? -9.352 -18.844 9.414 1 96.44 21 ASP B N 1
ATOM 1447 C CA . ASP B 1 21 ? -8.805 -18.625 8.078 1 96.44 21 ASP B CA 1
ATOM 1448 C C . ASP B 1 21 ? -8.039 -17.297 8.016 1 96.44 21 ASP B C 1
ATOM 1450 O O . ASP B 1 21 ? -6.895 -17.266 7.555 1 96.44 21 ASP B O 1
ATOM 1454 N N . THR B 1 22 ? -8.711 -16.312 8.531 1 96.12 22 THR B N 1
ATOM 1455 C CA . THR B 1 22 ? -8.133 -14.977 8.492 1 96.12 22 THR B CA 1
ATOM 1456 C C . THR B 1 22 ? -6.832 -14.922 9.297 1 96.12 22 THR B C 1
ATOM 1458 O O . THR B 1 22 ? -5.855 -14.305 8.867 1 96.12 22 THR B O 1
ATOM 1461 N N . LYS B 1 23 ? -6.828 -15.531 10.375 1 97 23 LYS B N 1
ATOM 1462 C CA . LYS B 1 23 ? -5.625 -15.57 11.203 1 97 23 LYS B CA 1
ATOM 1463 C C . LYS B 1 23 ? -4.484 -16.266 10.469 1 97 23 LYS B C 1
ATOM 1465 O O . LYS B 1 23 ? -3.338 -15.82 10.516 1 97 23 LYS B O 1
ATOM 1470 N N . LEU B 1 24 ? -4.75 -17.391 9.836 1 97.69 24 LEU B N 1
ATOM 1471 C CA . LEU B 1 24 ? -3.736 -18.156 9.117 1 97.69 24 LEU B CA 1
ATOM 1472 C C . LEU B 1 24 ? -3.146 -17.312 7.98 1 97.69 24 LEU B C 1
ATOM 1474 O O . LEU B 1 24 ? -1.926 -17.281 7.805 1 97.69 24 LEU B O 1
ATOM 1478 N N . VAL B 1 25 ? -3.994 -16.656 7.242 1 97.94 25 VAL B N 1
ATOM 1479 C CA . VAL B 1 25 ? -3.559 -15.82 6.125 1 97.94 25 VAL B CA 1
ATOM 1480 C C . VAL B 1 25 ? -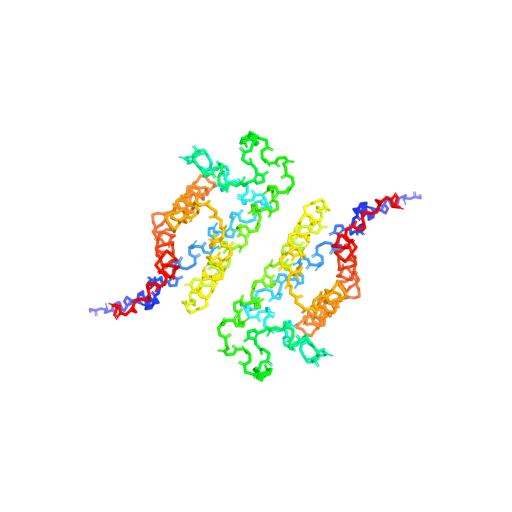2.705 -14.664 6.641 1 97.94 25 VAL B C 1
ATOM 1482 O O . VAL B 1 25 ? -1.624 -14.398 6.109 1 97.94 25 VAL B O 1
ATOM 1485 N N . ARG B 1 26 ? -3.119 -14.039 7.723 1 96.81 26 ARG B N 1
ATOM 1486 C CA . ARG B 1 26 ? -2.408 -12.898 8.281 1 96.81 26 ARG B CA 1
ATOM 1487 C C . ARG B 1 26 ? -1.056 -13.312 8.844 1 96.81 26 ARG B C 1
ATOM 1489 O O . ARG B 1 26 ? -0.042 -12.656 8.602 1 96.81 26 ARG B O 1
ATOM 1496 N N . ASP B 1 27 ? -1.0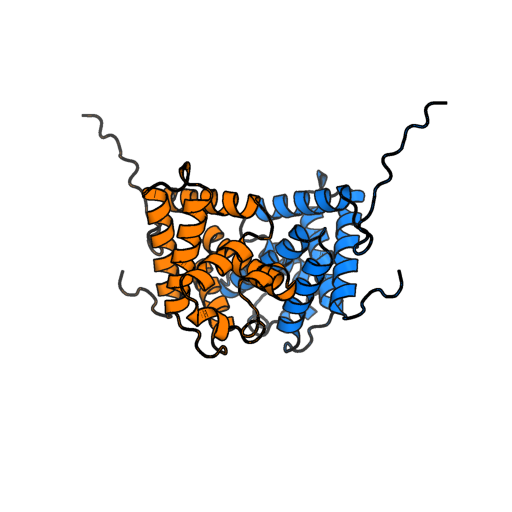23 -14.414 9.539 1 97.12 27 ASP B N 1
ATOM 1497 C CA . ASP B 1 27 ? 0.218 -14.875 10.156 1 97.12 27 ASP B CA 1
ATOM 1498 C C . ASP B 1 27 ? 1.249 -15.258 9.094 1 97.12 27 ASP B C 1
ATOM 1500 O O . ASP B 1 27 ? 2.424 -14.898 9.211 1 97.12 27 ASP B O 1
ATOM 1504 N N . THR B 1 28 ? 0.818 -15.945 8.102 1 97.69 28 THR B N 1
ATOM 1505 C CA . THR B 1 28 ? 1.746 -16.406 7.074 1 97.69 28 THR B CA 1
ATOM 1506 C C . THR B 1 28 ? 2.23 -15.227 6.227 1 97.69 28 THR B C 1
ATOM 1508 O O . THR B 1 28 ? 3.414 -15.148 5.891 1 97.69 28 THR B O 1
ATOM 1511 N N . TRP B 1 29 ? 1.346 -14.289 5.949 1 97.06 29 TRP B N 1
ATOM 1512 C CA . TRP B 1 29 ? 1.731 -13.125 5.16 1 97.06 29 TRP B CA 1
ATOM 1513 C C . TRP B 1 29 ? 2.711 -12.25 5.93 1 97.06 29 TRP B C 1
ATOM 1515 O O . TRP B 1 29 ? 3.721 -11.805 5.379 1 97.06 29 TRP B O 1
ATOM 1525 N N . ARG B 1 30 ? 2.406 -12.047 7.188 1 94.25 30 ARG B N 1
ATOM 1526 C CA . ARG B 1 30 ? 3.281 -11.234 8.023 1 94.25 30 ARG B CA 1
ATOM 1527 C C . ARG B 1 30 ? 4.676 -11.844 8.117 1 94.25 30 ARG B C 1
ATOM 1529 O O . ARG B 1 30 ? 5.676 -11.117 8.148 1 94.25 30 ARG B O 1
ATOM 1536 N N . SER B 1 31 ? 4.734 -13.117 8.188 1 95.62 31 SER B N 1
ATOM 1537 C CA . SER B 1 31 ? 6.027 -13.797 8.227 1 95.62 31 SER B CA 1
ATOM 1538 C C . SER B 1 31 ? 6.824 -13.531 6.953 1 95.62 31 SER B C 1
ATOM 1540 O O . SER B 1 31 ? 8.031 -13.273 7.012 1 95.62 31 SER B O 1
ATOM 1542 N N . LEU B 1 32 ? 6.137 -13.57 5.836 1 95.56 32 LEU B N 1
ATOM 1543 C CA . LEU B 1 32 ? 6.812 -13.297 4.57 1 95.56 32 LEU B CA 1
ATOM 1544 C C . LEU B 1 32 ? 7.273 -11.844 4.508 1 95.56 32 LEU B C 1
ATOM 1546 O O . LEU B 1 32 ? 8.414 -11.562 4.117 1 95.56 32 LEU B O 1
ATOM 1550 N N . CYS B 1 33 ? 6.438 -10.883 4.945 1 91.38 33 CYS B N 1
ATOM 1551 C CA . CYS B 1 33 ? 6.766 -9.469 4.93 1 91.38 33 CYS B CA 1
ATOM 1552 C C . CYS B 1 33 ? 7.93 -9.164 5.867 1 91.38 33 CYS B C 1
ATOM 1554 O O . CYS B 1 33 ? 8.68 -8.211 5.652 1 91.38 33 CYS B O 1
ATOM 1556 N N . GLY B 1 34 ? 8.031 -9.961 6.887 1 87.31 34 GLY B N 1
ATOM 1557 C CA . GLY B 1 34 ? 9.078 -9.766 7.871 1 87.31 34 GLY B CA 1
ATOM 1558 C C . GLY B 1 34 ? 10.461 -10.109 7.34 1 87.31 34 GLY B C 1
ATOM 1559 O O . GLY B 1 34 ? 11.469 -9.734 7.938 1 87.31 34 GLY B O 1
ATOM 1560 N N . LEU B 1 35 ? 10.594 -10.844 6.27 1 80.62 35 LEU B N 1
ATOM 1561 C CA . LEU B 1 35 ? 11.891 -11.211 5.719 1 80.62 35 LEU B CA 1
ATOM 1562 C C . LEU B 1 35 ? 12.594 -9.992 5.129 1 80.62 35 LEU B C 1
ATOM 1564 O O . LEU B 1 35 ? 13.797 -9.797 5.348 1 80.62 35 LEU B O 1
ATOM 1568 N N . HIS B 1 36 ? 11.969 -9.172 4.328 1 75.31 36 HIS B N 1
ATOM 1569 C CA . HIS B 1 36 ? 12.523 -7.941 3.777 1 75.31 36 HIS B CA 1
ATOM 1570 C C . HIS B 1 36 ? 11.539 -7.277 2.82 1 75.31 36 HIS B C 1
ATOM 1572 O O . HIS B 1 36 ? 10.539 -7.879 2.436 1 75.31 36 HIS B O 1
ATOM 1578 N N . THR B 1 37 ? 11.922 -6.113 2.445 1 78.94 37 THR B N 1
ATOM 1579 C CA . THR B 1 37 ? 11.086 -5.32 1.549 1 78.94 37 THR B CA 1
ATOM 1580 C C . THR B 1 37 ? 11.078 -5.926 0.147 1 78.94 37 THR B C 1
ATOM 1582 O O . THR B 1 37 ? 10.289 -5.512 -0.707 1 78.94 37 THR B O 1
ATOM 1585 N N . ASP B 1 38 ? 11.797 -7.059 0.012 1 87.06 38 ASP B N 1
ATOM 1586 C CA . ASP B 1 38 ? 11.891 -7.625 -1.33 1 87.06 38 ASP B CA 1
ATOM 1587 C C . ASP B 1 38 ? 10.953 -8.82 -1.489 1 87.06 38 ASP B C 1
ATOM 1589 O O . ASP B 1 38 ? 11.094 -9.609 -2.428 1 87.06 38 ASP B O 1
ATOM 1593 N N . TYR B 1 39 ? 9.992 -8.961 -0.549 1 91.75 39 TYR B N 1
ATOM 1594 C CA . TYR B 1 39 ? 9.055 -10.07 -0.653 1 91.75 39 TYR B CA 1
ATOM 1595 C C . TYR B 1 39 ? 8.242 -9.977 -1.936 1 91.75 39 TYR B C 1
ATOM 1597 O O . TYR B 1 39 ? 7.883 -11 -2.527 1 91.75 39 TYR B O 1
ATOM 1605 N N . GLY B 1 40 ? 7.934 -8.773 -2.4 1 93.94 40 GLY B N 1
ATOM 1606 C CA . GLY B 1 40 ? 7.254 -8.594 -3.674 1 93.94 40 GLY B CA 1
ATOM 1607 C C . GLY B 1 40 ? 8.062 -9.094 -4.855 1 93.94 40 GLY B C 1
ATOM 1608 O O . GLY B 1 40 ? 7.504 -9.664 -5.797 1 93.94 40 GLY B O 1
ATOM 1609 N N . VAL B 1 41 ? 9.367 -8.914 -4.75 1 94.44 41 VAL B N 1
ATOM 1610 C CA . VAL B 1 41 ? 10.273 -9.359 -5.801 1 94.44 41 VAL B CA 1
ATOM 1611 C C . VAL B 1 41 ? 10.219 -10.883 -5.914 1 94.44 41 VAL B C 1
ATOM 1613 O O . VAL B 1 41 ? 10.164 -11.43 -7.02 1 94.44 41 VAL B O 1
ATOM 1616 N N . LEU B 1 42 ? 10.172 -11.555 -4.793 1 94.31 42 LEU B N 1
ATOM 1617 C CA . LEU B 1 42 ? 10.094 -13.016 -4.781 1 94.31 42 LEU B CA 1
ATOM 1618 C C . LEU B 1 42 ? 8.82 -13.492 -5.465 1 94.31 42 LEU B C 1
ATOM 1620 O O . LEU B 1 42 ? 8.844 -14.453 -6.234 1 94.31 42 LEU B O 1
ATOM 1624 N N . VAL B 1 43 ? 7.727 -12.836 -5.219 1 95.81 43 VAL B N 1
ATOM 1625 C CA . VAL B 1 43 ? 6.445 -13.195 -5.816 1 95.81 43 VAL B CA 1
ATOM 1626 C C . VAL B 1 43 ? 6.52 -13.016 -7.332 1 95.81 43 VAL B C 1
ATOM 1628 O O . VAL B 1 43 ? 6.129 -13.914 -8.086 1 95.81 43 VAL B O 1
ATOM 1631 N N . PHE B 1 44 ? 7.105 -11.945 -7.762 1 95.5 44 PHE B N 1
ATOM 1632 C CA . PHE B 1 44 ? 7.164 -11.68 -9.195 1 95.5 44 PHE B CA 1
ATOM 1633 C C . PHE B 1 44 ? 8.148 -12.617 -9.883 1 95.5 44 PHE B C 1
ATOM 1635 O O . PHE B 1 44 ? 7.93 -13.039 -11.016 1 95.5 44 PHE B O 1
ATOM 1642 N N . GLN B 1 45 ? 9.227 -12.867 -9.188 1 94.81 45 GLN B N 1
ATOM 1643 C CA . GLN B 1 45 ? 10.156 -13.828 -9.758 1 94.81 45 GLN B CA 1
ATOM 1644 C C . GLN B 1 45 ? 9.492 -15.188 -9.969 1 94.81 45 GLN B C 1
ATOM 1646 O O . GLN B 1 45 ? 9.68 -15.828 -11 1 94.81 45 GLN B O 1
ATOM 1651 N N . THR B 1 46 ? 8.734 -15.656 -9.023 1 95.81 46 THR B N 1
ATOM 1652 C CA . THR B 1 46 ? 7.98 -16.891 -9.148 1 95.81 46 THR B CA 1
ATOM 1653 C C . THR B 1 46 ? 6.953 -16.797 -10.273 1 95.81 46 THR B C 1
ATOM 1655 O O . THR B 1 46 ? 6.805 -17.719 -11.07 1 95.81 46 THR B O 1
ATOM 1658 N N . LEU B 1 47 ? 6.281 -15.617 -10.398 1 96 47 LEU B N 1
ATOM 1659 C CA . LEU B 1 47 ? 5.277 -15.391 -11.438 1 96 47 LEU B CA 1
ATOM 1660 C C . LEU B 1 47 ? 5.902 -15.492 -12.828 1 96 47 LEU B C 1
ATOM 1662 O O . LEU B 1 47 ? 5.395 -16.219 -13.688 1 96 47 LEU B O 1
ATOM 1666 N N . PHE B 1 48 ? 7.051 -14.867 -13.023 1 95.62 48 PHE B N 1
ATOM 1667 C CA . PHE B 1 48 ? 7.672 -14.82 -14.344 1 95.62 48 PHE B CA 1
ATOM 1668 C C . PHE B 1 48 ? 8.32 -16.156 -14.68 1 95.62 48 PHE B C 1
ATOM 1670 O O . PHE B 1 48 ? 8.445 -16.516 -15.852 1 95.62 48 PHE B O 1
ATOM 1677 N N . SER B 1 49 ? 8.719 -16.875 -13.656 1 95 49 SER B N 1
ATOM 1678 C CA . SER B 1 49 ? 9.258 -18.219 -13.891 1 95 49 SER B CA 1
ATOM 1679 C C . SER B 1 49 ? 8.164 -19.188 -14.32 1 95 49 SER B C 1
ATOM 1681 O O . SER B 1 49 ? 8.344 -19.953 -15.258 1 95 49 SER B O 1
ATOM 1683 N N . ARG B 1 50 ? 7.039 -19.125 -13.734 1 95.19 50 ARG B N 1
ATOM 1684 C CA . ARG B 1 50 ? 5.934 -20.047 -14.008 1 95.19 50 ARG B CA 1
ATOM 1685 C C . ARG B 1 50 ? 5.125 -19.578 -15.211 1 95.19 50 ARG B C 1
ATOM 1687 O O . ARG B 1 50 ? 4.559 -20.406 -15.938 1 95.19 50 ARG B O 1
ATOM 1694 N N . HIS B 1 51 ? 5.027 -18.281 -15.328 1 94.25 51 HIS B N 1
ATOM 1695 C CA . HIS B 1 51 ? 4.234 -17.672 -16.391 1 94.25 51 HIS B CA 1
ATOM 1696 C C . HIS B 1 51 ? 5.043 -16.625 -17.141 1 94.25 51 HIS B C 1
ATOM 1698 O O . HIS B 1 51 ? 4.77 -15.422 -17.047 1 94.25 51 HIS B O 1
ATOM 1704 N N . PRO B 1 52 ? 5.973 -17.078 -18.016 1 93.88 52 PRO B N 1
ATOM 1705 C CA . PRO B 1 52 ? 6.863 -16.156 -18.703 1 93.88 52 PRO B CA 1
ATOM 1706 C C . PRO B 1 52 ? 6.109 -15.18 -19.609 1 93.88 52 PRO B C 1
ATOM 1708 O O . PRO B 1 52 ? 6.637 -14.125 -19.969 1 93.88 52 PRO B O 1
ATOM 1711 N N . GLU B 1 53 ? 4.832 -15.492 -19.953 1 91.19 53 GLU B N 1
ATOM 1712 C CA . GLU B 1 53 ? 4.027 -14.648 -20.828 1 91.19 53 GLU B CA 1
ATOM 1713 C C . GLU B 1 53 ? 3.617 -13.359 -20.109 1 91.19 53 GLU B C 1
ATOM 1715 O O . GLU B 1 53 ? 3.141 -12.422 -20.75 1 91.19 53 GLU B O 1
ATOM 1720 N N . PHE B 1 54 ? 3.902 -13.227 -18.766 1 91.5 54 PHE B N 1
ATOM 1721 C CA . PHE B 1 54 ? 3.48 -12.055 -18 1 91.5 54 PHE B CA 1
ATOM 1722 C C . PHE B 1 54 ? 4.48 -10.914 -18.172 1 91.5 54 PHE B C 1
ATOM 1724 O O . PHE B 1 54 ? 4.094 -9.742 -18.203 1 91.5 54 PHE B O 1
ATOM 1731 N N . LEU B 1 55 ? 5.746 -11.234 -18.25 1 91.5 55 LEU B N 1
ATOM 1732 C CA . LEU B 1 55 ? 6.77 -10.195 -18.25 1 91.5 55 LEU B CA 1
ATOM 1733 C C . LEU B 1 55 ? 6.559 -9.211 -19.391 1 91.5 55 LEU B C 1
ATOM 1735 O O . LEU B 1 55 ? 6.609 -7.996 -19.188 1 91.5 55 LEU B O 1
ATOM 1739 N N . PRO B 1 56 ? 6.184 -9.641 -20.625 1 90.19 56 PRO B N 1
ATOM 1740 C CA . PRO B 1 56 ? 5.977 -8.711 -21.734 1 90.19 56 PRO B CA 1
ATOM 1741 C C . PRO B 1 56 ? 4.824 -7.738 -21.484 1 90.19 56 PRO B C 1
ATOM 1743 O O . PRO B 1 56 ? 4.727 -6.711 -22.156 1 90.19 56 PRO B O 1
ATOM 1746 N N . MET B 1 57 ? 3.963 -8.047 -20.5 1 87.69 57 MET B N 1
ATOM 1747 C CA . MET B 1 57 ? 2.822 -7.184 -20.203 1 87.69 57 MET B CA 1
ATOM 1748 C C . MET B 1 57 ? 3.26 -5.965 -19.406 1 87.69 57 MET B C 1
ATOM 1750 O O . MET B 1 57 ? 2.506 -4.996 -19.281 1 87.69 57 MET B O 1
ATOM 1754 N N . PHE B 1 58 ? 4.484 -6.047 -18.906 1 89.94 58 PHE B N 1
ATOM 1755 C CA . PHE B 1 58 ? 5.023 -4.934 -18.141 1 89.94 58 PHE B CA 1
ATOM 1756 C C . PHE B 1 58 ? 5.93 -4.066 -19 1 89.94 58 PHE B C 1
ATOM 1758 O O . PHE B 1 58 ? 7.137 -4.312 -19.078 1 89.94 58 PHE B O 1
ATOM 1765 N N . SER B 1 59 ? 5.367 -3.031 -19.531 1 87.25 59 SER B N 1
ATOM 1766 C CA . SER B 1 59 ? 6.031 -2.229 -20.547 1 87.25 59 SER B CA 1
ATOM 1767 C C . SER B 1 59 ? 7.391 -1.73 -20.062 1 87.25 59 SER B C 1
ATOM 1769 O O . SER B 1 59 ? 8.344 -1.67 -20.844 1 87.25 59 SER B O 1
ATOM 1771 N N . ARG B 1 60 ? 7.512 -1.443 -18.797 1 87.62 60 ARG B N 1
ATOM 1772 C CA . ARG B 1 60 ? 8.742 -0.872 -18.266 1 87.62 60 ARG B CA 1
ATOM 1773 C C . ARG B 1 60 ? 9.828 -1.938 -18.125 1 87.62 60 ARG B C 1
ATOM 1775 O O . ARG B 1 60 ? 11.016 -1.618 -18.078 1 87.62 60 ARG B O 1
ATOM 1782 N N . PHE B 1 61 ? 9.336 -3.166 -18.141 1 90.62 61 PHE B N 1
ATOM 1783 C CA . PHE B 1 61 ? 10.305 -4.191 -17.766 1 90.62 61 PHE B CA 1
ATOM 1784 C C . PHE B 1 61 ? 10.391 -5.277 -18.828 1 90.62 61 PHE B C 1
ATOM 1786 O O . PHE B 1 61 ? 11.219 -6.184 -18.734 1 90.62 61 PHE B O 1
ATOM 1793 N N . ARG B 1 62 ? 9.656 -5.199 -19.875 1 89.12 62 ARG B N 1
ATOM 1794 C CA . ARG B 1 62 ? 9.445 -6.277 -20.828 1 89.12 62 ARG B CA 1
ATOM 1795 C C . ARG B 1 62 ? 10.758 -6.668 -21.516 1 89.12 62 ARG B C 1
ATOM 1797 O O . ARG B 1 62 ? 10.93 -7.812 -21.938 1 89.12 62 ARG B O 1
ATOM 1804 N N . ASP B 1 63 ? 11.695 -5.781 -21.562 1 90.44 63 ASP B N 1
ATOM 1805 C CA . ASP B 1 63 ? 12.93 -6.043 -22.312 1 90.44 63 ASP B CA 1
ATOM 1806 C C . ASP B 1 63 ? 14.047 -6.48 -21.359 1 90.44 63 ASP B C 1
ATOM 1808 O O . ASP B 1 63 ? 15.172 -6.754 -21.812 1 90.44 63 ASP B O 1
ATOM 1812 N N . ASN B 1 64 ? 13.766 -6.539 -20.125 1 89.5 64 ASN B N 1
ATOM 1813 C CA . ASN B 1 64 ? 14.75 -6.961 -19.141 1 89.5 64 ASN B CA 1
ATOM 1814 C C . ASN B 1 64 ? 14.828 -8.484 -19.031 1 89.5 64 ASN B C 1
ATOM 1816 O O . ASN B 1 64 ? 13.852 -9.172 -19.328 1 89.5 64 ASN B O 1
ATOM 1820 N N . ASP B 1 65 ? 16.047 -8.961 -18.641 1 91.44 65 ASP B N 1
ATOM 1821 C CA . ASP B 1 65 ? 16.156 -10.344 -18.203 1 91.44 65 ASP B CA 1
ATOM 1822 C C . ASP B 1 65 ? 15.539 -10.539 -16.828 1 91.44 65 ASP B C 1
ATOM 1824 O O . ASP B 1 65 ? 15.75 -9.719 -15.93 1 91.44 65 ASP B O 1
ATOM 1828 N N . VAL B 1 66 ? 14.781 -11.617 -16.703 1 90 66 VAL B N 1
ATOM 1829 C CA . VAL B 1 66 ? 14.125 -11.898 -15.43 1 90 66 VAL B CA 1
ATOM 1830 C C . VAL B 1 66 ? 15.156 -11.898 -14.305 1 90 66 VAL B C 1
ATOM 1832 O O . VAL B 1 66 ? 14.898 -11.391 -13.211 1 90 66 VAL B O 1
ATOM 1835 N N . GLY B 1 67 ? 16.328 -12.383 -14.531 1 92.25 67 GLY B N 1
ATOM 1836 C CA . GLY B 1 67 ? 17.391 -12.508 -13.531 1 92.25 67 GLY B CA 1
ATOM 1837 C C . GLY B 1 67 ? 17.922 -11.172 -13.062 1 92.25 67 GLY B C 1
ATOM 1838 O O . GLY B 1 67 ? 18.484 -11.07 -11.969 1 92.25 67 GLY B O 1
ATOM 1839 N N . SER B 1 68 ? 17.75 -10.125 -13.852 1 93.81 68 SER B N 1
ATOM 1840 C CA . SER B 1 68 ? 18.297 -8.812 -13.523 1 93.81 68 SER B CA 1
ATOM 1841 C C . SER B 1 68 ? 17.266 -7.926 -12.859 1 93.81 68 SER B C 1
ATOM 1843 O O . SER B 1 68 ? 17.594 -6.855 -12.344 1 93.81 68 SER B O 1
ATOM 1845 N N . LEU B 1 69 ? 16.047 -8.391 -12.812 1 93.31 69 LEU B N 1
ATOM 1846 C CA . LEU B 1 69 ? 14.93 -7.566 -12.359 1 93.31 69 LEU B CA 1
ATOM 1847 C C . LEU B 1 69 ? 15.133 -7.113 -10.922 1 93.31 69 LEU B C 1
ATOM 1849 O O . LEU B 1 69 ? 14.883 -5.949 -10.586 1 93.31 69 LEU B O 1
ATOM 1853 N N . PRO B 1 70 ? 15.75 -7.973 -10.086 1 93.06 70 PRO B N 1
ATOM 1854 C CA . PRO B 1 70 ? 15.93 -7.539 -8.703 1 93.06 70 PRO B CA 1
ATOM 1855 C C . PRO B 1 70 ? 16.922 -6.379 -8.57 1 93.06 70 PRO B C 1
ATOM 1857 O O . PRO B 1 70 ? 16.953 -5.711 -7.531 1 93.06 70 PRO B O 1
ATOM 1860 N N . ASP B 1 71 ? 17.656 -6.113 -9.602 1 93.56 71 ASP B N 1
ATOM 1861 C CA . ASP B 1 71 ? 18.641 -5.039 -9.57 1 93.56 71 ASP B CA 1
ATOM 1862 C C . ASP B 1 71 ? 18.031 -3.725 -10.055 1 93.56 71 ASP B C 1
ATOM 1864 O O . ASP B 1 71 ? 18.641 -2.664 -9.914 1 93.56 71 ASP B O 1
ATOM 1868 N N . ASP B 1 72 ? 16.922 -3.791 -10.633 1 93.56 72 ASP B N 1
ATOM 1869 C CA . ASP B 1 72 ? 16.219 -2.609 -11.133 1 93.56 72 ASP B CA 1
ATOM 1870 C C . ASP B 1 72 ? 15.344 -1.992 -10.047 1 93.56 72 ASP B C 1
ATOM 1872 O O . ASP B 1 72 ? 14.383 -2.611 -9.586 1 93.56 72 ASP B O 1
ATOM 1876 N N . VAL B 1 73 ? 15.648 -0.762 -9.672 1 93.44 73 VAL B N 1
ATOM 1877 C CA . VAL B 1 73 ? 14.984 -0.12 -8.539 1 93.44 73 VAL B CA 1
ATOM 1878 C C . VAL B 1 73 ? 13.516 0.132 -8.875 1 93.44 73 VAL B C 1
ATOM 1880 O O . VAL B 1 73 ? 12.656 0.079 -7.992 1 93.44 73 VAL B O 1
ATOM 1883 N N . HIS B 1 74 ? 13.219 0.396 -10.117 1 92.44 74 HIS B N 1
ATOM 1884 C CA . HIS B 1 74 ? 11.836 0.62 -10.508 1 92.44 74 HIS B CA 1
ATOM 1885 C C . HIS B 1 74 ? 11.023 -0.672 -10.438 1 92.44 74 HIS B C 1
ATOM 1887 O O . HIS B 1 74 ? 9.852 -0.654 -10.07 1 92.44 74 HIS B O 1
ATOM 1893 N N . PHE B 1 75 ? 11.664 -1.78 -10.797 1 94.19 75 PHE B N 1
ATOM 1894 C CA . PHE B 1 75 ? 11.008 -3.074 -10.625 1 94.19 75 PHE B CA 1
ATOM 1895 C C . PHE B 1 75 ? 10.773 -3.371 -9.148 1 94.19 75 PHE B C 1
ATOM 1897 O O . PHE B 1 75 ? 9.688 -3.801 -8.766 1 94.19 75 PHE B O 1
ATOM 1904 N N . ARG B 1 76 ? 11.75 -3.088 -8.328 1 94.31 76 ARG B N 1
ATOM 1905 C CA . ARG B 1 76 ? 11.617 -3.312 -6.891 1 94.31 76 ARG B CA 1
ATOM 1906 C C . ARG B 1 76 ? 10.484 -2.473 -6.312 1 94.31 76 ARG B C 1
ATOM 1908 O O . ARG B 1 76 ? 9.711 -2.949 -5.473 1 94.31 76 ARG B O 1
ATOM 1915 N N . ALA B 1 77 ? 10.391 -1.222 -6.777 1 93.25 77 ALA B N 1
ATOM 1916 C CA . ALA B 1 77 ? 9.32 -0.344 -6.312 1 93.25 77 ALA B CA 1
ATOM 1917 C C . ALA B 1 77 ? 7.953 -0.892 -6.711 1 93.25 77 ALA B C 1
ATOM 1919 O O . ALA B 1 77 ? 7.012 -0.869 -5.914 1 93.25 77 ALA B O 1
ATOM 1920 N N . HIS B 1 78 ? 7.855 -1.388 -7.957 1 93.12 78 HIS B N 1
ATOM 1921 C CA . HIS B 1 78 ? 6.594 -1.968 -8.406 1 93.12 78 HIS B CA 1
ATOM 1922 C C . HIS B 1 78 ? 6.258 -3.23 -7.621 1 93.12 78 HIS B C 1
ATOM 1924 O O . HIS B 1 78 ? 5.109 -3.426 -7.211 1 93.12 78 HIS B O 1
ATOM 1930 N N . ALA B 1 79 ? 7.25 -4.062 -7.422 1 94.62 79 ALA B N 1
ATOM 1931 C CA . ALA B 1 79 ? 7.051 -5.285 -6.652 1 94.62 79 ALA B CA 1
ATOM 1932 C C . ALA B 1 79 ? 6.59 -4.973 -5.23 1 94.62 79 ALA B C 1
ATOM 1934 O O . ALA B 1 79 ? 5.688 -5.629 -4.707 1 94.62 79 ALA B O 1
ATOM 1935 N N . TYR B 1 80 ? 7.145 -3.98 -4.66 1 94.19 80 TYR B N 1
ATOM 1936 C CA . TYR B 1 80 ? 6.742 -3.568 -3.32 1 94.19 80 TYR B CA 1
ATOM 1937 C C . TYR B 1 80 ? 5.309 -3.047 -3.316 1 94.19 80 TYR B C 1
ATOM 1939 O O . TYR B 1 80 ? 4.535 -3.357 -2.408 1 94.19 80 TYR B O 1
ATOM 1947 N N . ALA B 1 81 ? 4.953 -2.262 -4.32 1 92.56 81 ALA B N 1
ATOM 1948 C CA . ALA B 1 81 ? 3.6 -1.728 -4.418 1 92.56 81 ALA B CA 1
ATOM 1949 C C . ALA B 1 81 ? 2.574 -2.852 -4.535 1 92.56 81 ALA B C 1
ATOM 1951 O O . ALA B 1 81 ? 1.515 -2.803 -3.904 1 92.56 81 ALA B O 1
ATOM 1952 N N . VAL B 1 82 ? 2.867 -3.83 -5.359 1 92.81 82 VAL B N 1
ATOM 1953 C CA . VAL B 1 82 ? 1.978 -4.98 -5.484 1 92.81 82 VAL B CA 1
ATOM 1954 C C . VAL B 1 82 ? 1.906 -5.723 -4.152 1 92.81 82 VAL B C 1
ATOM 1956 O O . VAL B 1 82 ? 0.83 -6.156 -3.73 1 92.81 82 VAL B O 1
ATOM 1959 N N . GLY B 1 83 ? 3.051 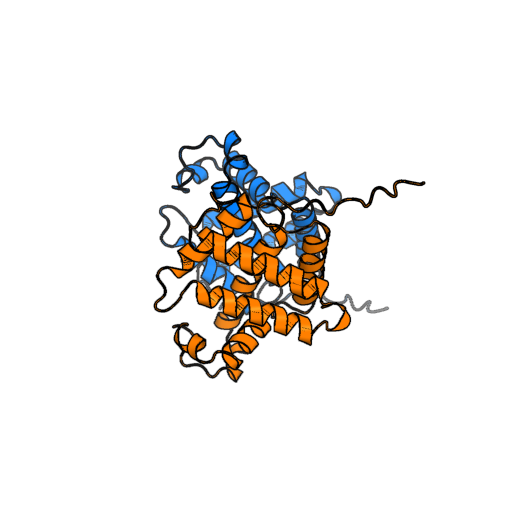-5.855 -3.479 1 94.5 83 GLY B N 1
ATOM 1960 C CA . GLY B 1 83 ? 3.064 -6.426 -2.141 1 94.5 83 GLY B CA 1
ATOM 1961 C C . GLY B 1 83 ? 2.158 -5.691 -1.17 1 94.5 83 GLY B C 1
ATOM 1962 O O . GLY B 1 83 ? 1.469 -6.316 -0.362 1 94.5 83 GLY B O 1
ATOM 1963 N N . ASN B 1 84 ? 2.186 -4.418 -1.222 1 93.62 84 ASN B N 1
ATOM 1964 C CA . ASN B 1 84 ? 1.321 -3.613 -0.364 1 93.62 84 ASN B CA 1
ATOM 1965 C C . ASN B 1 84 ? -0.154 -3.844 -0.681 1 93.62 84 ASN B C 1
ATOM 1967 O O . ASN B 1 84 ? -0.995 -3.84 0.22 1 93.62 84 ASN B O 1
ATOM 1971 N N . GLN B 1 85 ? -0.469 -4.004 -1.958 1 93.12 85 GLN B N 1
ATOM 1972 C CA . GLN B 1 85 ? -1.849 -4.316 -2.314 1 93.12 85 GLN B CA 1
ATOM 1973 C C . GLN B 1 85 ? -2.266 -5.676 -1.762 1 93.12 85 GLN B C 1
ATOM 1975 O O . GLN B 1 85 ? -3.395 -5.844 -1.297 1 93.12 85 GLN B O 1
ATOM 1980 N N . LEU B 1 86 ? -1.381 -6.613 -1.814 1 95.12 86 LEU B N 1
ATOM 1981 C CA . LEU B 1 86 ? -1.649 -7.922 -1.23 1 95.12 86 LEU B CA 1
ATOM 1982 C C . LEU B 1 86 ? -1.82 -7.82 0.282 1 95.12 86 LEU B C 1
ATOM 1984 O O . LEU B 1 86 ? -2.684 -8.484 0.86 1 95.12 86 LEU B O 1
ATOM 1988 N N . THR B 1 87 ? -1.031 -6.98 0.888 1 94.44 87 THR B N 1
ATOM 1989 C CA . THR B 1 87 ? -1.166 -6.727 2.318 1 94.44 87 THR B CA 1
ATOM 1990 C C . THR B 1 87 ? -2.549 -6.172 2.641 1 94.44 87 THR B C 1
ATOM 1992 O O . THR B 1 87 ? -3.172 -6.574 3.625 1 94.44 87 THR B O 1
ATOM 1995 N N . SER B 1 88 ? -3.021 -5.289 1.815 1 93.12 88 SER B N 1
ATOM 1996 C CA . SER B 1 88 ? -4.348 -4.727 2.033 1 93.12 88 SER B CA 1
ATOM 1997 C C . SER B 1 88 ? -5.426 -5.805 1.971 1 93.12 88 SER B C 1
ATOM 1999 O O . SER B 1 88 ? -6.363 -5.797 2.771 1 93.12 88 SER B O 1
ATOM 2001 N N . MET B 1 89 ? -5.301 -6.723 1.026 1 93 89 MET B N 1
ATOM 2002 C CA . MET B 1 89 ? -6.25 -7.82 0.901 1 93 89 MET B CA 1
ATOM 2003 C C . MET B 1 89 ? -6.254 -8.688 2.158 1 93 89 MET B C 1
ATOM 2005 O O . MET B 1 89 ? -7.316 -9.055 2.658 1 93 89 MET B O 1
ATOM 2009 N N . VAL B 1 90 ? -5.117 -8.938 2.609 1 95.31 90 VAL B N 1
ATOM 2010 C CA . VAL B 1 90 ? -4.953 -9.766 3.799 1 95.31 90 VAL B CA 1
ATOM 2011 C C . VAL B 1 90 ? -5.535 -9.047 5.016 1 95.31 90 VAL B C 1
ATOM 2013 O O . VAL B 1 90 ? -6.309 -9.625 5.777 1 95.31 90 VAL B O 1
ATOM 2016 N N . ASP B 1 91 ? -5.211 -7.77 5.172 1 93.62 91 ASP B N 1
ATOM 2017 C CA . ASP B 1 91 ? -5.629 -6.984 6.328 1 93.62 91 ASP B CA 1
ATOM 2018 C C . ASP B 1 91 ? -7.145 -6.82 6.367 1 93.62 91 ASP B C 1
ATOM 2020 O O . ASP B 1 91 ? -7.746 -6.781 7.441 1 93.62 91 ASP B O 1
ATOM 2024 N N . CYS B 1 92 ? -7.754 -6.797 5.195 1 92.94 92 CYS B N 1
ATOM 2025 C CA . CYS B 1 92 ? -9.18 -6.48 5.133 1 92.94 92 CYS B CA 1
ATOM 2026 C C . CYS B 1 92 ? -10 -7.727 4.824 1 92.94 92 CYS B C 1
ATOM 2028 O O . CYS B 1 92 ? -11.172 -7.625 4.457 1 92.94 92 CYS B O 1
ATOM 2030 N N . ALA B 1 93 ? -9.414 -8.875 4.957 1 93 93 ALA B N 1
ATOM 2031 C CA . ALA B 1 93 ? -10.016 -10.156 4.605 1 93 93 ALA B CA 1
ATOM 2032 C C . ALA B 1 93 ? -11.312 -10.383 5.379 1 93 93 ALA B C 1
ATOM 2034 O O . ALA B 1 93 ? -12.188 -11.133 4.938 1 93 93 ALA B O 1
ATOM 2035 N N . ASP B 1 94 ? -11.531 -9.711 6.512 1 91.25 94 ASP B N 1
ATOM 2036 C CA . ASP B 1 94 ? -12.711 -9.938 7.332 1 91.25 94 ASP B CA 1
ATOM 2037 C C . ASP B 1 94 ? -13.734 -8.812 7.137 1 91.25 94 ASP B C 1
ATOM 2039 O O . ASP B 1 94 ? -14.766 -8.781 7.816 1 91.25 94 ASP B O 1
ATOM 2043 N N . ASP B 1 95 ? -13.469 -7.887 6.285 1 90.06 95 ASP B N 1
ATOM 2044 C CA . ASP B 1 95 ? -14.367 -6.797 5.906 1 90.06 95 ASP B CA 1
ATOM 2045 C C . ASP B 1 95 ? -14.648 -6.816 4.406 1 90.06 95 ASP B C 1
ATOM 2047 O O . ASP B 1 95 ? -13.945 -6.172 3.629 1 90.06 95 ASP B O 1
ATOM 2051 N N . ALA B 1 96 ? -15.727 -7.477 4.047 1 88.44 96 ALA B N 1
ATOM 2052 C CA . ALA B 1 96 ? -16.031 -7.785 2.648 1 88.44 96 ALA B CA 1
ATOM 2053 C C . ALA B 1 96 ? -16.234 -6.508 1.837 1 88.44 96 ALA B C 1
ATOM 2055 O O . ALA B 1 96 ? -15.789 -6.422 0.687 1 88.44 96 ALA B O 1
ATOM 2056 N N . ARG B 1 97 ? -16.875 -5.555 2.475 1 89.62 97 ARG B N 1
ATOM 2057 C CA . ARG B 1 97 ? -17.156 -4.32 1.752 1 89.62 97 ARG B CA 1
ATOM 2058 C C . ARG B 1 97 ? -15.875 -3.543 1.467 1 89.62 97 ARG B C 1
ATOM 2060 O O . ARG B 1 97 ? -15.672 -3.068 0.348 1 89.62 97 ARG B O 1
ATOM 2067 N N . LEU B 1 98 ? -15.023 -3.479 2.436 1 91.81 98 LEU B N 1
ATOM 2068 C CA . LEU B 1 98 ? -13.758 -2.779 2.252 1 91.81 98 LEU B CA 1
ATOM 2069 C C . LEU B 1 98 ? -12.852 -3.541 1.291 1 91.81 98 LEU B C 1
ATOM 2071 O O . LEU B 1 98 ? -12.203 -2.938 0.433 1 91.81 98 LEU B O 1
ATOM 2075 N N . LEU B 1 99 ? -12.828 -4.855 1.458 1 91.62 99 LEU B N 1
ATOM 2076 C CA . LEU B 1 99 ? -12.039 -5.695 0.567 1 91.62 99 LEU B CA 1
ATOM 2077 C C . LEU B 1 99 ? -12.461 -5.504 -0.884 1 91.62 99 LEU B C 1
ATOM 2079 O O . LEU B 1 99 ? -11.617 -5.312 -1.765 1 91.62 99 LEU B O 1
ATOM 2083 N N . ASP B 1 100 ? -13.75 -5.426 -1.11 1 90.5 100 ASP B N 1
ATOM 2084 C CA . ASP B 1 100 ? -14.289 -5.23 -2.453 1 90.5 100 ASP B CA 1
ATOM 2085 C C . ASP B 1 100 ? -13.867 -3.877 -3.021 1 90.5 100 ASP B C 1
ATOM 2087 O O . ASP B 1 100 ? -13.43 -3.787 -4.172 1 90.5 100 ASP B O 1
ATOM 2091 N N . ALA B 1 101 ? -14.008 -2.875 -2.234 1 91.25 101 ALA B N 1
ATOM 2092 C CA . ALA B 1 101 ? -13.648 -1.531 -2.68 1 91.25 101 ALA B CA 1
ATOM 2093 C C . ALA B 1 101 ? -12.172 -1.449 -3.041 1 91.25 101 ALA B C 1
ATOM 2095 O O . ALA B 1 101 ? -11.797 -0.794 -4.02 1 91.25 101 ALA B O 1
ATOM 2096 N N . LEU B 1 102 ? -11.281 -2.131 -2.268 1 91.25 102 LEU B N 1
ATOM 2097 C CA . LEU B 1 102 ? -9.844 -2.113 -2.52 1 91.25 102 LEU B CA 1
ATOM 2098 C C . LEU B 1 102 ? -9.508 -2.885 -3.791 1 91.25 102 LEU B C 1
ATOM 2100 O O . LEU B 1 102 ? -8.664 -2.453 -4.578 1 91.25 102 LEU B O 1
ATOM 2104 N N . ILE B 1 103 ? -10.172 -3.994 -3.998 1 88.31 103 ILE B N 1
ATOM 2105 C CA . ILE B 1 103 ? -9.953 -4.801 -5.195 1 88.31 103 ILE B CA 1
ATOM 2106 C C . ILE B 1 103 ? -10.391 -4.016 -6.43 1 88.31 103 ILE B C 1
ATOM 2108 O O . ILE B 1 103 ? -9.688 -4 -7.441 1 88.31 103 ILE B O 1
ATOM 2112 N N . GLN B 1 104 ? -11.516 -3.355 -6.32 1 87.19 104 GLN B N 1
ATOM 2113 C CA . GLN B 1 104 ? -12.008 -2.553 -7.438 1 87.19 104 GLN B CA 1
ATOM 2114 C C . GLN B 1 104 ? -11.039 -1.416 -7.762 1 87.19 104 GLN B C 1
ATOM 2116 O O . GLN B 1 104 ? -10.797 -1.117 -8.93 1 87.19 104 GLN B O 1
ATOM 2121 N N . LYS B 1 105 ? -10.531 -0.794 -6.777 1 87.56 105 LYS B N 1
ATOM 2122 C CA . LYS B 1 105 ? -9.547 0.266 -6.977 1 87.56 105 LYS B CA 1
ATOM 2123 C C . LYS B 1 105 ? -8.305 -0.258 -7.699 1 87.56 105 LYS B C 1
ATOM 2125 O O . LYS B 1 105 ? -7.812 0.377 -8.633 1 87.56 105 LYS B O 1
ATOM 2130 N N . ASN B 1 106 ? -7.855 -1.416 -7.281 1 86 106 ASN B N 1
ATOM 2131 C CA . ASN B 1 106 ? -6.699 -2.029 -7.922 1 86 106 ASN B CA 1
ATOM 2132 C C . ASN B 1 106 ? -7 -2.43 -9.359 1 86 106 ASN B C 1
ATOM 2134 O O . ASN B 1 106 ? -6.168 -2.248 -10.25 1 86 106 ASN B O 1
ATOM 2138 N N . ALA B 1 107 ? -8.203 -3.002 -9.547 1 82.5 107 ALA B N 1
ATOM 2139 C CA . ALA B 1 107 ? -8.625 -3.395 -10.891 1 82.5 107 ALA B CA 1
ATOM 2140 C C . ALA B 1 107 ? -8.688 -2.186 -11.82 1 82.5 107 ALA B C 1
ATOM 2142 O O . ALA B 1 107 ? -8.258 -2.26 -12.977 1 82.5 107 ALA B O 1
ATOM 2143 N N . LYS B 1 108 ? -9.172 -1.095 -11.344 1 83.06 108 LYS B N 1
ATOM 2144 C CA . LYS B 1 108 ? -9.273 0.129 -12.141 1 83.06 108 LYS B CA 1
ATOM 2145 C C . LYS B 1 108 ? -7.891 0.633 -12.547 1 83.06 108 LYS B C 1
ATOM 2147 O O . LYS B 1 108 ? -7.703 1.109 -13.672 1 83.06 108 LYS B O 1
ATOM 2152 N N . ALA B 1 109 ? -6.926 0.428 -11.672 1 80.06 109 ALA B N 1
ATOM 2153 C CA . ALA B 1 109 ? -5.555 0.849 -11.961 1 80.06 109 ALA B CA 1
ATOM 2154 C C . ALA B 1 109 ? -4.938 -0.008 -13.062 1 80.06 109 ALA B C 1
ATOM 2156 O O . ALA B 1 109 ? -3.934 0.375 -13.664 1 80.06 109 ALA B O 1
ATOM 2157 N N . HIS B 1 110 ? -5.566 -1.188 -13.398 1 82.25 110 HIS B N 1
ATOM 2158 C CA . HIS B 1 110 ? -5.008 -2.094 -14.398 1 82.25 110 HIS B CA 1
ATOM 2159 C C . HIS B 1 110 ? -5.855 -2.113 -15.664 1 82.25 110 HIS B C 1
ATOM 2161 O O . HIS B 1 110 ? -5.477 -2.732 -16.656 1 82.25 110 HIS B O 1
ATOM 2167 N N . THR B 1 111 ? -7.051 -1.493 -15.742 1 73 111 THR B N 1
ATOM 2168 C CA . THR B 1 111 ? -7.953 -1.496 -16.891 1 73 111 THR B CA 1
ATOM 2169 C C . THR B 1 111 ? -7.266 -0.895 -18.109 1 73 111 THR B C 1
ATOM 2171 O O . THR B 1 111 ? -7.492 -1.342 -19.25 1 73 111 THR B O 1
ATOM 2174 N N . GLY B 1 112 ? -6.336 -0.065 -18.016 1 69.75 112 GLY B N 1
ATOM 2175 C CA . GLY B 1 112 ? -5.688 0.555 -19.156 1 69.75 112 GLY B CA 1
ATOM 2176 C C . GLY B 1 112 ? -4.422 -0.163 -19.578 1 69.75 112 GLY B C 1
ATOM 2177 O O . GLY B 1 112 ? -3.756 0.253 -20.531 1 69.75 112 GLY B O 1
ATOM 2178 N N . ARG B 1 113 ? -4.227 -1.282 -18.938 1 75.44 113 ARG B N 1
ATOM 2179 C CA . ARG B 1 113 ? -3.008 -2.016 -19.266 1 75.44 113 ARG B CA 1
ATOM 2180 C C . ARG B 1 113 ? -3.299 -3.143 -20.25 1 75.44 113 ARG B C 1
ATOM 2182 O O . ARG B 1 113 ? -4.07 -4.055 -19.953 1 75.44 113 ARG B O 1
ATOM 2189 N N . PRO B 1 114 ? -2.693 -3.043 -21.391 1 76.31 114 PRO B N 1
ATOM 2190 C CA . PRO B 1 114 ? -2.992 -4.059 -22.406 1 76.31 114 PRO B CA 1
ATOM 2191 C C . PRO B 1 114 ? -2.652 -5.473 -21.938 1 76.31 114 PRO B C 1
ATOM 2193 O O . PRO B 1 114 ? -1.575 -5.703 -21.375 1 76.31 114 PRO B O 1
ATOM 2196 N N . GLY B 1 115 ? -3.623 -6.316 -22.094 1 76.25 115 GLY B N 1
ATOM 2197 C CA . GLY B 1 115 ? -3.373 -7.734 -21.891 1 76.25 115 GLY B CA 1
ATOM 2198 C C . GLY B 1 115 ? -3.637 -8.188 -20.469 1 76.25 115 GLY B C 1
ATOM 2199 O O . GLY B 1 115 ? -3.627 -9.391 -20.188 1 76.25 115 GLY B O 1
ATOM 2200 N N . VAL B 1 116 ? -3.82 -7.254 -19.547 1 76.69 116 VAL B N 1
ATOM 2201 C CA . VAL B 1 116 ? -4.066 -7.656 -18.172 1 76.69 116 VAL B CA 1
ATOM 2202 C C . VAL B 1 116 ? -5.516 -8.109 -18.016 1 76.69 116 VAL B C 1
ATOM 2204 O O . VAL B 1 116 ? -6.441 -7.414 -18.438 1 76.69 116 VAL B O 1
ATOM 2207 N N . ALA B 1 117 ? -5.754 -9.367 -17.594 1 75.25 117 ALA B N 1
ATOM 2208 C CA . ALA B 1 117 ? -7.066 -9.984 -17.406 1 75.25 117 ALA B CA 1
ATOM 2209 C C . ALA B 1 117 ? -7.254 -10.445 -15.961 1 75.25 117 ALA B C 1
ATOM 2211 O O . ALA B 1 117 ? -6.277 -10.633 -15.234 1 75.25 117 ALA B O 1
ATOM 2212 N N . PRO B 1 118 ? -8.594 -10.562 -15.547 1 72.94 118 PRO B N 1
ATOM 2213 C CA . PRO B 1 118 ? -8.875 -11.023 -14.18 1 72.94 118 PRO B CA 1
ATOM 2214 C C . PRO B 1 118 ? -8.18 -12.336 -13.844 1 72.94 118 PRO B C 1
ATOM 2216 O O . PRO B 1 118 ? -7.758 -12.547 -12.703 1 72.94 118 PRO B O 1
ATOM 2219 N N . ARG B 1 119 ? -8.023 -13.211 -14.812 1 76.62 119 ARG B N 1
ATOM 2220 C CA . ARG B 1 119 ? -7.363 -14.5 -14.602 1 76.62 119 ARG B CA 1
ATOM 2221 C C . ARG B 1 119 ? -5.926 -14.312 -14.133 1 76.62 119 ARG B C 1
ATOM 2223 O O . ARG B 1 119 ? -5.375 -15.164 -13.438 1 76.62 119 ARG B O 1
ATOM 2230 N N . HIS B 1 120 ? -5.305 -13.211 -14.469 1 82.56 120 HIS B N 1
ATOM 2231 C CA . HIS B 1 120 ? -3.922 -12.953 -14.086 1 82.56 120 HIS B CA 1
ATOM 2232 C C . HIS B 1 120 ? -3.791 -12.773 -12.57 1 82.56 120 HIS B C 1
ATOM 2234 O O . HIS B 1 120 ? -2.766 -13.125 -11.984 1 82.56 120 HIS B O 1
ATOM 2240 N N . PHE B 1 121 ? -4.879 -12.406 -12 1 82 121 PHE B N 1
ATOM 2241 C CA . PHE B 1 121 ? -4.855 -12.258 -10.547 1 82 121 PHE B CA 1
ATOM 2242 C C . PHE B 1 121 ? -4.867 -13.609 -9.859 1 82 121 PHE B C 1
ATOM 2244 O O . PHE B 1 121 ? -4.254 -13.781 -8.797 1 82 121 PHE B O 1
ATOM 2251 N N . HIS B 1 122 ? -5.562 -14.57 -10.5 1 86.19 122 HIS B N 1
ATOM 2252 C CA . HIS B 1 122 ? -5.535 -15.93 -9.992 1 86.19 122 HIS B CA 1
ATOM 2253 C C . HIS B 1 122 ? -4.129 -16.516 -10.055 1 86.19 122 HIS B C 1
ATOM 2255 O O . HIS B 1 122 ? -3.678 -17.156 -9.102 1 86.19 122 HIS B O 1
ATOM 2261 N N . ASP B 1 123 ? -3.447 -16.281 -11.133 1 91.81 123 ASP B N 1
ATOM 2262 C CA . ASP B 1 123 ? -2.076 -16.766 -11.281 1 91.81 123 ASP B CA 1
ATOM 2263 C C . ASP B 1 123 ? -1.16 -16.141 -10.234 1 91.81 123 ASP B C 1
ATOM 2265 O O . ASP B 1 123 ? -0.323 -16.828 -9.648 1 91.81 123 ASP B O 1
ATOM 2269 N N . LEU B 1 124 ? -1.366 -14.859 -9.984 1 93.25 124 LEU B N 1
ATOM 2270 C CA . LEU B 1 124 ? -0.582 -14.18 -8.961 1 93.25 124 LEU B CA 1
ATOM 2271 C C . LEU B 1 124 ? -0.822 -14.805 -7.594 1 93.25 124 LEU B C 1
ATOM 2273 O O . LEU B 1 124 ? 0.126 -15.047 -6.844 1 93.25 124 LEU B O 1
ATOM 2277 N N . GLY B 1 125 ? -2.143 -15.086 -7.297 1 94.62 125 GLY B N 1
ATOM 2278 C CA . GLY B 1 125 ? -2.482 -15.727 -6.035 1 94.62 125 GLY B CA 1
ATOM 2279 C C . GLY B 1 125 ? -1.81 -17.078 -5.844 1 94.62 125 GLY B C 1
ATOM 2280 O O . GLY B 1 125 ? -1.29 -17.375 -4.766 1 94.62 125 GLY B O 1
ATOM 2281 N N . SER B 1 126 ? -1.812 -17.875 -6.895 1 95.31 126 SER B N 1
ATOM 2282 C CA . SER B 1 126 ? -1.157 -19.188 -6.848 1 95.31 126 SER B CA 1
ATOM 2283 C C . SER B 1 126 ? 0.339 -19.031 -6.586 1 95.31 126 SER B C 1
ATOM 2285 O O . SER B 1 126 ? 0.933 -19.859 -5.883 1 95.31 126 SER B O 1
ATOM 2287 N N . CYS B 1 127 ? 0.951 -18 -7.098 1 96.88 127 CYS B N 1
ATOM 2288 C CA . CYS B 1 127 ? 2.377 -17.766 -6.898 1 96.88 127 CYS B CA 1
ATOM 2289 C C . CYS B 1 127 ? 2.66 -17.297 -5.477 1 96.88 127 CYS B C 1
ATOM 2291 O O . CYS B 1 127 ? 3.689 -17.656 -4.898 1 96.88 127 CYS B O 1
ATOM 2293 N N . VAL B 1 128 ? 1.742 -16.5 -4.875 1 97.56 128 VAL B N 1
ATOM 2294 C CA . VAL B 1 128 ? 1.879 -16.094 -3.479 1 97.56 128 VAL B CA 1
ATOM 2295 C C . VAL B 1 128 ? 1.886 -17.328 -2.584 1 97.56 128 VAL B C 1
ATOM 2297 O O . VAL B 1 128 ? 2.758 -17.484 -1.725 1 97.56 128 VAL B O 1
ATOM 2300 N N . ILE B 1 129 ? 0.974 -18.25 -2.896 1 98 129 ILE B N 1
ATOM 2301 C CA . ILE B 1 129 ? 0.857 -19.469 -2.113 1 98 129 ILE B CA 1
ATOM 2302 C C . ILE B 1 129 ? 2.119 -20.312 -2.277 1 98 129 ILE B C 1
ATOM 2304 O O . ILE B 1 129 ? 2.645 -20.859 -1.302 1 98 129 ILE B O 1
ATOM 2308 N N . ALA B 1 130 ? 2.633 -20.391 -3.471 1 97.5 130 ALA B N 1
ATOM 2309 C CA . ALA B 1 130 ? 3.846 -21.156 -3.744 1 97.5 130 ALA B CA 1
ATOM 2310 C C . ALA B 1 130 ? 5.043 -20.562 -2.996 1 97.5 130 ALA B C 1
ATOM 2312 O O . ALA B 1 130 ? 5.844 -21.312 -2.426 1 97.5 130 ALA B O 1
ATOM 2313 N N . VAL B 1 131 ? 5.207 -19.234 -2.971 1 97.19 131 VAL B N 1
ATOM 2314 C CA . VAL B 1 131 ? 6.305 -18.578 -2.279 1 97.19 131 VAL B CA 1
ATOM 2315 C C . VAL B 1 131 ? 6.207 -18.844 -0.778 1 97.19 131 VAL B C 1
ATOM 2317 O O . VAL B 1 131 ? 7.207 -19.172 -0.132 1 97.19 131 VAL B O 1
ATOM 2320 N N . LEU B 1 132 ? 5 -18.703 -0.245 1 97.81 132 LEU B N 1
ATOM 2321 C CA . LEU B 1 132 ? 4.789 -18.953 1.177 1 97.81 132 LEU B CA 1
ATOM 2322 C C . LEU B 1 132 ? 5.133 -20.391 1.535 1 97.81 132 LEU B C 1
ATOM 2324 O O . LEU B 1 132 ? 5.773 -20.656 2.557 1 97.81 132 LEU B O 1
ATOM 2328 N N . ALA B 1 133 ? 4.711 -21.344 0.671 1 97.19 133 ALA B N 1
ATOM 2329 C CA . ALA B 1 133 ? 4.988 -22.766 0.909 1 97.19 133 ALA B CA 1
ATOM 2330 C C . ALA B 1 133 ? 6.488 -23.031 0.872 1 97.19 133 ALA B C 1
ATOM 2332 O O . ALA B 1 133 ? 6.992 -23.859 1.643 1 97.19 133 ALA B O 1
ATOM 2333 N N . LEU B 1 134 ? 7.195 -22.391 0.044 1 94.94 134 LEU B N 1
ATOM 2334 C CA . LEU B 1 134 ? 8.633 -22.578 -0.093 1 94.94 134 LEU B CA 1
ATOM 2335 C C . LEU B 1 134 ? 9.375 -22 1.102 1 94.94 134 LEU B C 1
ATOM 2337 O O . LEU B 1 134 ? 10.305 -22.609 1.631 1 94.94 134 LEU B O 1
ATOM 2341 N N . LYS B 1 135 ? 8.977 -20.797 1.584 1 95.19 135 LYS B N 1
ATOM 2342 C CA . LYS B 1 135 ? 9.703 -20.078 2.623 1 95.19 135 LYS B CA 1
ATOM 2343 C C . LYS B 1 135 ? 9.289 -20.547 4.016 1 95.19 135 LYS B C 1
ATOM 2345 O O . LYS B 1 135 ? 10.094 -20.531 4.949 1 95.19 135 LYS B O 1
ATOM 2350 N N . PHE B 1 136 ? 8.031 -20.922 4.125 1 95.88 136 PHE B N 1
ATOM 2351 C CA . PHE B 1 136 ? 7.488 -21.266 5.43 1 95.88 136 PHE B CA 1
ATOM 2352 C C . PHE B 1 136 ? 6.738 -22.594 5.367 1 95.88 136 PHE B C 1
ATOM 2354 O O . PHE B 1 136 ? 5.551 -22.656 5.691 1 95.88 136 PHE B O 1
ATOM 2361 N N . GLU B 1 137 ? 7.406 -23.641 5.102 1 95.12 137 GLU B N 1
ATOM 2362 C CA . GLU B 1 137 ? 6.828 -24.969 4.879 1 95.12 137 GLU B CA 1
ATOM 2363 C C . GLU B 1 137 ? 6 -25.422 6.078 1 95.12 137 GLU B C 1
ATOM 2365 O O . GLU B 1 137 ? 4.879 -25.906 5.918 1 95.12 137 GLU B O 1
ATOM 2370 N N . LYS B 1 138 ? 6.441 -25.156 7.258 1 96.81 138 LYS B N 1
ATOM 2371 C CA . LYS B 1 138 ? 5.777 -25.625 8.469 1 96.81 138 LYS B CA 1
ATOM 2372 C C . LYS B 1 138 ? 4.52 -24.812 8.758 1 96.81 138 LYS B C 1
ATOM 2374 O O . LYS B 1 138 ? 3.559 -25.328 9.328 1 96.81 138 LYS B O 1
ATOM 2379 N N . MET B 1 139 ? 4.504 -23.609 8.281 1 96.62 139 MET B N 1
ATOM 2380 C CA . MET B 1 139 ? 3.359 -22.75 8.531 1 96.62 139 MET B CA 1
ATOM 2381 C C . MET B 1 139 ? 2.271 -22.953 7.484 1 96.62 139 MET B C 1
ATOM 2383 O O . MET B 1 139 ? 1.1 -22.672 7.73 1 96.62 139 MET B O 1
ATOM 2387 N N . MET B 1 140 ? 2.711 -23.438 6.363 1 98.12 140 MET B N 1
ATOM 2388 C CA . MET B 1 140 ? 1.755 -23.562 5.27 1 98.12 140 MET B CA 1
ATOM 2389 C C . MET B 1 140 ? 1.113 -24.953 5.277 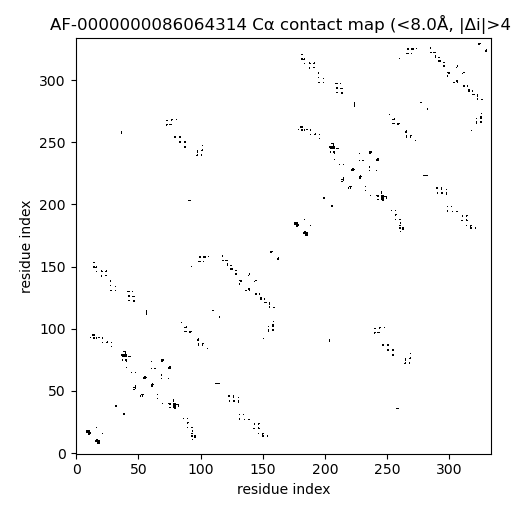1 98.12 140 MET B C 1
ATOM 2391 O O . MET B 1 140 ? 1.293 -25.734 4.34 1 98.12 140 MET B O 1
ATOM 2395 N N . THR B 1 141 ? 0.267 -25.203 6.301 1 98 141 THR B N 1
ATOM 2396 C CA . THR B 1 141 ? -0.528 -26.406 6.422 1 98 141 THR B CA 1
ATOM 2397 C C . THR B 1 141 ? -1.615 -26.453 5.352 1 98 141 THR B C 1
ATOM 2399 O O . THR B 1 141 ? -1.897 -25.453 4.703 1 98 141 THR B O 1
ATOM 2402 N N . PRO B 1 142 ? -2.26 -27.609 5.199 1 97.69 142 PRO B N 1
ATOM 2403 C CA . PRO B 1 142 ? -3.381 -27.688 4.262 1 97.69 142 PRO B CA 1
ATOM 2404 C C . PRO B 1 142 ? -4.48 -26.672 4.574 1 97.69 142 PRO B C 1
ATOM 2406 O O . PRO B 1 142 ? -5.086 -26.109 3.66 1 97.69 142 PRO B O 1
ATOM 2409 N N . GLN B 1 143 ? -4.668 -26.406 5.82 1 97.38 143 GLN B N 1
ATOM 2410 C CA . GLN B 1 143 ? -5.676 -25.422 6.223 1 97.38 143 GLN B CA 1
ATOM 2411 C C . GLN B 1 143 ? -5.258 -24.016 5.828 1 97.38 143 GLN B C 1
ATOM 2413 O O . GLN B 1 143 ? -6.086 -23.219 5.391 1 97.38 143 GLN B O 1
ATOM 2418 N N . ALA B 1 144 ? -3.957 -23.703 6.004 1 98.12 144 ALA B N 1
ATOM 2419 C CA . ALA B 1 144 ? -3.459 -22.391 5.602 1 98.12 144 ALA B CA 1
ATOM 2420 C C . ALA B 1 144 ? -3.578 -22.203 4.094 1 98.12 144 ALA B C 1
ATOM 2422 O O . ALA B 1 144 ? -3.998 -21.141 3.629 1 98.12 144 ALA B O 1
ATOM 2423 N N . VAL B 1 145 ? -3.217 -23.234 3.377 1 98.06 145 VAL B N 1
ATOM 2424 C CA . VAL B 1 145 ? -3.316 -23.188 1.922 1 98.06 145 VAL B CA 1
ATOM 2425 C C . VAL B 1 145 ? -4.77 -22.969 1.51 1 98.06 145 VAL B C 1
ATOM 2427 O O . VAL B 1 145 ? -5.066 -22.125 0.668 1 98.06 145 VAL B O 1
ATOM 2430 N N . ALA B 1 146 ? -5.699 -23.688 2.111 1 96.94 146 ALA B N 1
ATOM 2431 C CA . ALA B 1 146 ? -7.121 -23.562 1.805 1 96.94 146 ALA B CA 1
ATOM 2432 C C . ALA B 1 146 ? -7.629 -22.156 2.129 1 96.94 146 ALA B C 1
ATOM 2434 O O . ALA B 1 146 ? -8.453 -21.594 1.397 1 96.94 146 ALA B O 1
ATOM 2435 N N . ALA B 1 147 ? -7.164 -21.609 3.232 1 97.25 147 ALA B N 1
ATOM 2436 C CA . ALA B 1 147 ? -7.551 -20.25 3.619 1 97.25 147 ALA B CA 1
ATOM 2437 C C . ALA B 1 147 ? -7.117 -19.234 2.564 1 97.25 147 ALA B C 1
ATOM 2439 O O . ALA B 1 147 ? -7.887 -18.344 2.203 1 97.25 147 ALA B O 1
ATOM 2440 N N . TRP B 1 148 ? -5.914 -19.391 2.061 1 97.31 148 TRP B N 1
ATOM 2441 C CA . TRP B 1 148 ? -5.414 -18.516 1.01 1 97.31 148 TRP B CA 1
ATOM 2442 C C . TRP B 1 148 ? -6.219 -18.688 -0.274 1 97.31 148 TRP B C 1
ATOM 2444 O O . TRP B 1 148 ? -6.555 -17.703 -0.937 1 97.31 148 TRP B O 1
ATOM 2454 N N . GLU B 1 149 ? -6.496 -19.906 -0.622 1 95.25 149 GLU B N 1
ATOM 2455 C CA . GLU B 1 149 ? -7.285 -20.172 -1.823 1 95.25 149 GLU B CA 1
ATOM 2456 C C . GLU B 1 149 ? -8.664 -19.531 -1.728 1 95.25 149 GLU B C 1
ATOM 2458 O O . GLU B 1 149 ? -9.164 -18.969 -2.705 1 95.25 149 GLU B O 1
ATOM 2463 N N . LYS B 1 150 ? -9.227 -19.641 -0.575 1 93.5 150 LYS B N 1
ATOM 2464 C CA . LYS B 1 150 ? -10.523 -19.016 -0.352 1 93.5 150 LYS B CA 1
ATOM 2465 C C . LYS B 1 150 ? -10.438 -17.5 -0.516 1 93.5 150 LYS B C 1
ATOM 2467 O O . LYS B 1 150 ? -11.289 -16.891 -1.164 1 93.5 150 LYS B O 1
ATOM 2472 N N . LEU B 1 151 ? -9.445 -16.859 0.064 1 94.62 151 LEU B N 1
ATOM 2473 C CA . LEU B 1 151 ? -9.273 -15.422 -0.034 1 94.62 151 LEU B CA 1
ATOM 2474 C C . LEU B 1 151 ? -9.133 -14.984 -1.489 1 94.62 151 LEU B C 1
ATOM 2476 O O . LEU B 1 151 ? -9.789 -14.047 -1.93 1 94.62 151 LEU B O 1
ATOM 2480 N N . PHE B 1 152 ? -8.312 -15.695 -2.275 1 92.56 152 PHE B N 1
ATOM 2481 C CA . PHE B 1 152 ? -8.086 -15.312 -3.662 1 92.56 152 PHE B CA 1
ATOM 2482 C C . PHE B 1 152 ? -9.312 -15.602 -4.516 1 92.56 152 PHE B C 1
ATOM 2484 O O . PHE B 1 152 ? -9.594 -14.883 -5.477 1 92.56 152 PHE B O 1
ATOM 2491 N N . ALA B 1 153 ? -10.086 -16.609 -4.156 1 87.88 153 ALA B N 1
ATOM 2492 C CA . ALA B 1 153 ? -11.336 -16.859 -4.855 1 87.88 153 ALA B CA 1
ATOM 2493 C C . ALA B 1 153 ? -12.328 -15.727 -4.652 1 87.88 153 ALA B C 1
ATOM 2495 O O . ALA B 1 153 ? -12.984 -15.289 -5.602 1 87.88 153 ALA B O 1
ATOM 2496 N N . VAL B 1 154 ? -12.391 -15.25 -3.441 1 83.62 154 VAL B N 1
ATOM 2497 C CA . VAL B 1 154 ? -13.266 -14.133 -3.117 1 83.62 154 VAL B CA 1
ATOM 2498 C C . VAL B 1 154 ? -12.828 -12.891 -3.887 1 83.62 154 VAL B C 1
ATOM 2500 O O . VAL B 1 154 ? -13.656 -12.172 -4.449 1 83.62 154 VAL B O 1
ATOM 2503 N N . SER B 1 155 ? -11.562 -12.641 -3.973 1 82.56 155 SER B N 1
ATOM 2504 C CA . SER B 1 155 ? -11.016 -11.453 -4.621 1 82.56 155 SER B CA 1
ATOM 2505 C C . SER B 1 155 ? -11.281 -11.469 -6.121 1 82.56 155 SER B C 1
ATOM 2507 O O . SER B 1 155 ? -11.57 -10.43 -6.719 1 82.56 155 SER B O 1
ATOM 2509 N N . SER B 1 156 ? -11.195 -12.633 -6.719 1 75.19 156 SER B N 1
ATOM 2510 C CA . SER B 1 156 ? -11.469 -12.773 -8.148 1 75.19 156 SER B CA 1
ATOM 2511 C C . SER B 1 156 ? -12.945 -12.539 -8.453 1 75.19 156 SER B C 1
ATOM 2513 O O . SER B 1 156 ? -13.289 -11.953 -9.477 1 75.19 156 SER B O 1
ATOM 2515 N N . PHE B 1 157 ? -13.695 -12.945 -7.531 1 66.5 157 PHE B N 1
ATOM 2516 C CA . PHE B 1 157 ? -15.141 -12.797 -7.688 1 66.5 157 PHE B CA 1
ATOM 2517 C C . PHE B 1 157 ? -15.555 -11.336 -7.566 1 66.5 157 PHE B C 1
ATOM 2519 O O . PHE B 1 157 ? -16.312 -10.828 -8.391 1 66.5 157 PHE B O 1
ATOM 2526 N N . LEU B 1 158 ? -15.031 -10.633 -6.641 1 64.69 158 LEU B N 1
ATOM 2527 C CA . LEU B 1 158 ? -15.336 -9.227 -6.395 1 64.69 158 LEU B CA 1
ATOM 2528 C C . LEU B 1 158 ? -14.797 -8.344 -7.516 1 64.69 158 LEU B C 1
ATOM 2530 O O . LEU B 1 158 ? -15.469 -7.398 -7.941 1 64.69 158 LEU B O 1
ATOM 2534 N N . GLY B 1 159 ? -13.711 -8.617 -8.008 1 62.03 159 GLY B N 1
ATOM 2535 C CA . GLY B 1 159 ? -13.07 -7.824 -9.047 1 62.03 159 GLY B CA 1
ATOM 2536 C C . GLY B 1 159 ? -13.789 -7.902 -10.383 1 62.03 159 GLY B C 1
ATOM 2537 O O . GLY B 1 159 ? -13.719 -6.973 -11.188 1 62.03 159 GLY B O 1
ATOM 2538 N N . ASN B 1 160 ? -14.445 -9.008 -10.648 1 60.72 160 ASN B N 1
ATOM 2539 C CA . ASN B 1 160 ? -15.195 -9.172 -11.891 1 60.72 160 ASN B CA 1
ATOM 2540 C C . ASN B 1 160 ? -16.547 -8.461 -11.836 1 60.72 160 ASN B C 1
ATOM 2542 O O . ASN B 1 160 ? -17.281 -8.453 -12.82 1 60.72 160 ASN B O 1
ATOM 2546 N N . GLY B 1 161 ? -16.719 -7.504 -10.805 1 55.59 161 GLY B N 1
ATOM 2547 C CA . GLY B 1 161 ? -18 -6.84 -10.656 1 55.59 161 GLY B CA 1
ATOM 2548 C C . GLY B 1 161 ? -19.141 -7.793 -10.352 1 55.59 161 GLY B C 1
ATOM 2549 O O . GLY B 1 161 ? -20.312 -7.418 -10.422 1 55.59 161 GLY B O 1
ATOM 2550 N N . GLU B 1 162 ? -19.016 -9.148 -10.367 1 44.62 162 GLU B N 1
ATOM 2551 C CA . GLU B 1 162 ? -20.078 -10.102 -10.055 1 44.62 162 GLU B CA 1
ATOM 2552 C C . GLU B 1 162 ? -20.359 -10.125 -8.555 1 44.62 162 GLU B C 1
ATOM 2554 O O . GLU B 1 162 ? -19.438 -10.188 -7.738 1 44.62 162 GLU B O 1
ATOM 2559 N N . THR B 1 163 ? -21.109 -9.203 -8.062 1 38.91 163 THR B N 1
ATOM 2560 C CA . THR B 1 163 ? -21.625 -9.266 -6.695 1 38.91 163 THR B CA 1
ATOM 2561 C C . THR B 1 163 ? -22.359 -10.586 -6.457 1 38.91 163 THR B C 1
ATOM 2563 O O . THR B 1 163 ? -22.969 -11.148 -7.371 1 38.91 163 THR B O 1
ATOM 2566 N N . GLN B 1 164 ? -22.156 -11.461 -5.484 1 33.09 164 GLN B N 1
ATOM 2567 C CA . GLN B 1 164 ? -23.047 -12.539 -5.098 1 33.09 164 GLN B CA 1
ATOM 2568 C C . GLN B 1 164 ? -24.469 -12.023 -4.883 1 33.09 164 GLN B C 1
ATOM 2570 O O . GLN B 1 164 ? -24.734 -11.281 -3.938 1 33.09 164 GLN B O 1
ATOM 2575 N N . ASP B 1 165 ? -25.359 -11.555 -5.605 1 28.12 165 ASP B N 1
ATOM 2576 C CA . ASP B 1 165 ? -26.75 -11.922 -5.332 1 28.12 165 ASP B CA 1
ATOM 2577 C C . ASP B 1 165 ? -26.844 -13.359 -4.82 1 28.12 165 ASP B C 1
ATOM 2579 O O . ASP B 1 165 ? -27.844 -13.742 -4.219 1 28.12 165 ASP B O 1
ATOM 2583 N N . GLU B 1 166 ? -26.109 -14.297 -5.434 1 24.88 166 GLU B N 1
ATOM 2584 C CA . GLU B 1 166 ? -26.578 -15.672 -5.258 1 24.88 166 GLU B CA 1
ATOM 2585 C C . GLU B 1 166 ? -26.156 -16.234 -3.902 1 24.88 166 GLU B C 1
ATOM 2587 O O . GLU B 1 166 ? -26.344 -17.422 -3.627 1 24.88 166 GLU B O 1
ATOM 2592 N N . PHE B 1 167 ? -25.406 -15.625 -2.912 1 20.27 167 PHE B N 1
ATOM 2593 C CA . PHE B 1 167 ? -25.828 -16.453 -1.792 1 20.27 167 PHE B CA 1
ATOM 2594 C C . PHE B 1 167 ? -27.203 -16.047 -1.296 1 20.27 167 PHE B C 1
ATOM 2596 O O . PHE B 1 167 ? -27.594 -14.891 -1.409 1 20.27 167 PHE B O 1
#